Protein AF-A0A7S3MFY0-F1 (afdb_monomer)

Foldseek 3Di:
DDDDDDDDDQDQADADDAFFWAKWAFQDDDPFWTWTDRRHPDIAIEGQQQFQPRDPVRGDDDDHGWIWTWGFHDDDPPDHTYTHNDDPVDNDGPVVVPRPTTTDPDFDKDFDGLVLLVLVVDPPNLLVVLCVVQFDKDKDGGSRRMITIDGPDPVVSVLSVVLSRVCVVDDSVVSNVSVVVVSVVVD

Sequence (187 aa):
TGDEVLVENLRKRYIPREGDVVVGLVTHRGGEVYKVDIRAPSAAYMPCLAFNGASKRNRPTLEVGSLVYCRVEAAHPDLDTELSCIDTETKKAWSTGEVLLGELRGGLSFEVALSAAHRLLDVDCFILDRLGQDFAYELCVGQNGRVWLSAASARETVLLLQAIRRSFGMTDAQVEVMVQKMVEVFS

InterPro domains:
  IPR004088 K Homology domain, type 1 [PF15985] (107-154)
  IPR012340 Nucleic acid-binding, OB-fold [G3DSA:2.40.50.140] (16-92)
  IPR012340 Nucleic acid-binding, OB-fold [SSF50249] (13-95)
  IPR026699 Exosome complex RNA-binding protein 1/RRP40/RRP4 [PTHR21321] (6-184)
  IPR036612 K Homology domain, type 1 superfamily [G3DSA:3.30.1370.10] (100-185)
  IPR036612 K Homology domain, type 1 superfamily [SSF54791] (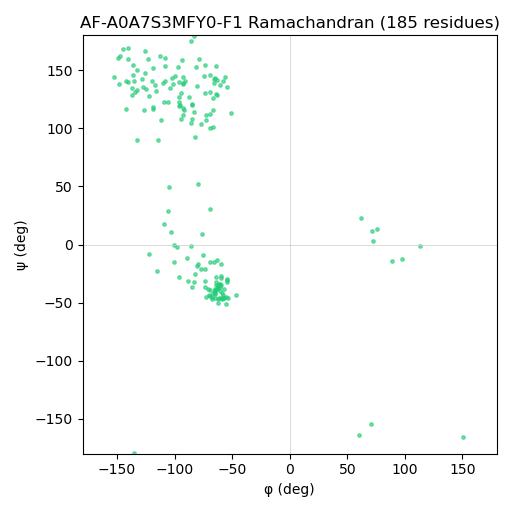106-183)
  IPR037319 Rrp40, S1 domain [cd05790] (13-93)
  IPR049469 Exosome complex component RRP40, type I KH domain [cd22526] (106-183)

Structure (mmCIF, N/CA/C/O backbone):
data_AF-A0A7S3MFY0-F1
#
_entry.id   AF-A0A7S3MFY0-F1
#
loop_
_atom_site.group_PDB
_atom_site.id
_atom_site.type_symbol
_atom_site.label_atom_id
_atom_site.label_alt_id
_atom_site.label_comp_id
_atom_site.label_asym_id
_atom_site.label_entity_id
_atom_site.label_seq_id
_atom_site.pdbx_PDB_ins_code
_atom_site.Cartn_x
_atom_site.Cartn_y
_atom_site.Cartn_z
_atom_site.occupancy
_atom_site.B_iso_or_equiv
_atom_site.auth_seq_id
_atom_site.auth_comp_id
_atom_site.auth_asym_id
_atom_site.auth_atom_id
_atom_site.pdbx_PDB_model_num
ATOM 1 N N . THR A 1 1 ? -15.671 -23.449 -18.951 1.00 39.34 1 THR A N 1
ATOM 2 C CA . THR A 1 1 ? -16.144 -23.123 -17.593 1.00 39.34 1 THR A CA 1
ATOM 3 C C . THR A 1 1 ? -15.348 -23.970 -16.630 1.00 39.34 1 THR A C 1
ATOM 5 O O . THR A 1 1 ? -15.731 -25.093 -16.342 1.00 39.34 1 THR A O 1
ATOM 8 N N . GLY A 1 2 ? -14.143 -23.506 -16.296 1.00 44.53 2 GLY A N 1
ATOM 9 C CA . GLY A 1 2 ? -13.320 -24.132 -15.266 1.00 44.53 2 GLY A CA 1
ATOM 10 C C . GLY A 1 2 ? -13.586 -23.383 -13.974 1.00 44.53 2 GLY A C 1
ATOM 11 O O . GLY A 1 2 ? -13.407 -22.170 -13.954 1.00 44.53 2 GLY A O 1
ATOM 12 N N . ASP A 1 3 ? -14.072 -24.082 -12.956 1.00 48.66 3 ASP A N 1
ATOM 13 C CA . ASP A 1 3 ? -14.247 -23.498 -11.633 1.00 48.66 3 ASP A CA 1
ATOM 14 C C . ASP A 1 3 ? -12.861 -23.191 -11.057 1.00 48.66 3 ASP A C 1
ATOM 16 O O . ASP A 1 3 ? -12.036 -24.088 -10.858 1.00 48.66 3 ASP A O 1
ATOM 20 N N . GLU A 1 4 ? -12.579 -21.909 -10.835 1.00 56.28 4 GLU A N 1
ATOM 21 C CA . GLU A 1 4 ? -11.372 -21.476 -10.143 1.00 56.28 4 GLU A CA 1
ATOM 22 C C . GLU A 1 4 ? -11.518 -21.800 -8.655 1.00 56.28 4 GLU A C 1
ATOM 24 O O . GLU A 1 4 ? -12.281 -21.175 -7.921 1.00 56.28 4 GLU A O 1
ATOM 29 N N . VAL A 1 5 ? -10.785 -22.813 -8.195 1.00 62.78 5 VAL A N 1
ATOM 30 C CA . VAL A 1 5 ? -10.704 -23.149 -6.772 1.00 62.78 5 VAL A CA 1
ATOM 31 C C . VAL A 1 5 ? -9.611 -22.292 -6.137 1.00 62.78 5 VAL A C 1
ATOM 33 O O . VAL A 1 5 ? -8.418 -22.558 -6.308 1.00 62.78 5 VAL A O 1
ATOM 36 N N . LEU A 1 6 ? -10.007 -21.266 -5.381 1.00 53.28 6 LEU A N 1
ATOM 37 C CA . LEU A 1 6 ? -9.078 -20.463 -4.589 1.00 53.28 6 LEU A CA 1
ATOM 38 C C . LEU A 1 6 ? -8.684 -21.236 -3.321 1.00 53.28 6 LEU A C 1
ATOM 40 O O . LEU A 1 6 ? -9.445 -21.328 -2.361 1.00 53.28 6 LEU A O 1
ATOM 44 N N . VAL A 1 7 ? -7.477 -21.801 -3.303 1.00 61.00 7 VAL A N 1
ATOM 45 C CA . VAL A 1 7 ? -6.902 -22.378 -2.080 1.00 61.00 7 VAL A CA 1
ATOM 46 C C . VAL A 1 7 ? -6.230 -21.263 -1.282 1.00 61.00 7 VAL A C 1
ATOM 48 O O . VAL A 1 7 ? -5.153 -20.786 -1.654 1.00 61.00 7 VAL A O 1
ATOM 51 N N . GLU A 1 8 ? -6.837 -20.863 -0.165 1.00 53.31 8 GLU A N 1
ATOM 52 C CA . GLU A 1 8 ? -6.221 -19.934 0.782 1.00 53.31 8 GLU A CA 1
ATOM 53 C C . GLU A 1 8 ? -5.047 -20.609 1.495 1.00 53.31 8 GLU A C 1
ATOM 55 O O . GLU A 1 8 ? -5.192 -21.395 2.433 1.00 53.31 8 GLU A O 1
ATOM 60 N N . ASN A 1 9 ? -3.837 -20.316 1.028 1.00 51.72 9 ASN A N 1
ATOM 61 C CA . ASN A 1 9 ? -2.630 -20.769 1.690 1.00 51.72 9 ASN A CA 1
ATOM 62 C C . ASN A 1 9 ? -2.281 -19.770 2.798 1.00 51.72 9 ASN A C 1
ATOM 64 O O . ASN A 1 9 ? -2.001 -18.609 2.508 1.00 51.72 9 ASN A O 1
ATOM 68 N N . LEU A 1 10 ? -2.202 -20.221 4.054 1.00 57.25 10 LEU A N 1
ATOM 69 C CA . LEU A 1 10 ? -1.737 -19.423 5.204 1.00 57.25 10 LEU A CA 1
ATOM 70 C C . LEU A 1 10 ? -0.222 -19.117 5.138 1.00 57.25 10 LEU A C 1
ATOM 72 O O . LEU A 1 10 ? 0.468 -19.017 6.157 1.00 57.25 10 LEU A O 1
ATOM 76 N N . ARG A 1 11 ? 0.342 -19.004 3.929 1.00 57.72 11 ARG A N 1
ATOM 77 C CA . ARG A 1 11 ? 1.725 -18.591 3.714 1.00 57.72 11 ARG A CA 1
ATOM 78 C C . ARG A 1 11 ? 1.877 -17.161 4.213 1.00 57.72 11 ARG A C 1
ATOM 80 O O . ARG A 1 11 ? 1.143 -16.262 3.830 1.00 57.72 11 ARG A O 1
ATOM 87 N N . LYS A 1 12 ? 2.897 -16.943 5.042 1.00 70.06 12 LYS A N 1
ATOM 88 C CA . LYS A 1 12 ? 3.217 -15.618 5.593 1.00 70.06 12 LYS A CA 1
ATOM 89 C C . LYS A 1 12 ? 3.752 -14.632 4.548 1.00 70.06 12 LYS A C 1
ATOM 91 O O . LYS A 1 12 ? 3.854 -13.449 4.850 1.00 70.06 12 LYS A O 1
ATOM 96 N N . ARG A 1 13 ? 4.156 -15.113 3.367 1.00 85.75 13 ARG A N 1
ATOM 97 C CA . ARG A 1 13 ? 4.855 -14.319 2.352 1.00 85.75 13 ARG A CA 1
ATOM 98 C C . ARG A 1 13 ? 4.018 -14.200 1.089 1.00 85.75 13 ARG A C 1
ATOM 100 O O . ARG A 1 13 ? 3.521 -15.207 0.590 1.00 85.75 13 ARG A O 1
ATOM 107 N N . TYR A 1 14 ? 3.909 -12.974 0.598 1.00 93.88 14 TYR A N 1
ATOM 108 C CA . TYR A 1 14 ? 3.217 -12.637 -0.636 1.00 93.88 14 TYR A CA 1
ATOM 109 C C . TYR A 1 14 ? 3.926 -13.251 -1.849 1.00 93.88 14 TYR A C 1
ATOM 111 O O . TYR A 1 14 ? 5.158 -13.249 -1.909 1.00 93.88 14 TYR A O 1
ATOM 119 N N . ILE A 1 15 ? 3.149 -13.776 -2.797 1.00 93.69 15 ILE A N 1
ATOM 120 C CA . ILE A 1 15 ? 3.623 -14.258 -4.097 1.00 93.69 15 ILE A CA 1
ATOM 121 C C . ILE A 1 15 ? 2.927 -13.404 -5.160 1.00 93.69 15 ILE A C 1
ATOM 123 O O . ILE A 1 15 ? 1.702 -13.475 -5.220 1.00 93.69 15 ILE A O 1
ATOM 127 N N . PRO A 1 16 ? 3.667 -12.623 -5.967 1.00 95.25 16 PRO A N 1
ATOM 128 C CA . PRO A 1 16 ? 3.069 -11.749 -6.969 1.00 95.25 16 PRO A CA 1
ATOM 129 C C . PRO A 1 16 ? 2.266 -12.524 -8.008 1.00 95.25 16 PRO A C 1
ATOM 131 O O . PRO A 1 16 ? 2.734 -13.553 -8.504 1.00 95.25 16 PRO A O 1
ATOM 134 N N . ARG A 1 17 ? 1.094 -12.003 -8.364 1.00 94.69 17 ARG A N 1
ATOM 135 C CA . ARG A 1 17 ? 0.307 -12.453 -9.512 1.00 94.69 17 ARG A CA 1
ATOM 136 C C . ARG A 1 17 ? -0.003 -11.273 -10.413 1.00 94.69 17 ARG A C 1
ATOM 138 O O . ARG A 1 17 ? -0.146 -10.148 -9.944 1.00 94.69 17 ARG A O 1
ATOM 145 N N . GLU A 1 18 ? -0.080 -11.538 -11.709 1.00 95.69 18 GLU A N 1
ATOM 146 C CA . GLU A 1 18 ? -0.530 -10.544 -12.679 1.00 95.69 18 GLU A CA 1
ATOM 147 C C . GLU A 1 18 ? -1.901 -9.989 -12.277 1.00 95.69 18 GLU A C 1
ATOM 149 O O . GLU A 1 18 ? -2.787 -10.733 -11.859 1.00 95.69 18 GLU A O 1
ATOM 154 N N . GLY A 1 19 ? -2.045 -8.668 -12.360 1.00 94.19 19 GLY A N 1
ATOM 155 C CA . GLY A 1 19 ? -3.240 -7.949 -11.929 1.00 94.19 19 GLY A CA 1
ATOM 156 C C . GLY A 1 19 ? -3.225 -7.516 -10.463 1.00 94.19 19 GLY A C 1
ATOM 157 O O . GLY A 1 19 ? -4.013 -6.642 -10.098 1.00 94.19 19 GLY A O 1
ATOM 158 N N . ASP A 1 20 ? -2.316 -8.033 -9.628 1.00 95.69 20 ASP A N 1
ATOM 159 C CA . ASP A 1 20 ? -2.326 -7.690 -8.210 1.00 95.69 20 ASP A CA 1
ATOM 160 C C . ASP A 1 20 ? -1.992 -6.216 -7.970 1.00 95.69 20 ASP A C 1
ATOM 162 O O . ASP A 1 20 ? -0.929 -5.734 -8.361 1.00 95.69 20 ASP A O 1
ATOM 166 N N . VAL A 1 21 ? -2.855 -5.501 -7.247 1.00 96.81 21 VAL A N 1
ATOM 167 C CA . VAL A 1 21 ? -2.547 -4.146 -6.774 1.00 96.81 21 VAL A CA 1
ATOM 168 C C . VAL A 1 21 ? -1.816 -4.203 -5.429 1.00 96.81 21 VAL A C 1
ATOM 170 O O . VAL A 1 21 ? -2.265 -4.842 -4.472 1.00 96.81 21 VAL A O 1
ATOM 173 N N . VAL A 1 22 ? -0.659 -3.544 -5.348 1.00 97.88 22 VAL A N 1
ATOM 174 C CA . VAL A 1 22 ? 0.272 -3.611 -4.215 1.00 97.88 22 VAL A CA 1
ATOM 175 C C . VAL A 1 22 ? 0.817 -2.242 -3.821 1.00 97.88 22 VAL A C 1
ATOM 177 O O . VAL A 1 22 ? 0.958 -1.337 -4.642 1.00 97.88 22 VAL A O 1
ATOM 180 N N . VAL A 1 23 ? 1.206 -2.116 -2.548 1.00 98.31 23 VAL A N 1
ATOM 181 C CA . VAL A 1 23 ? 2.023 -0.992 -2.076 1.00 98.31 23 VAL A CA 1
ATOM 182 C C . VAL A 1 23 ? 3.486 -1.434 -2.074 1.00 98.31 23 VAL A C 1
ATOM 184 O O . VAL A 1 23 ? 3.863 -2.385 -1.380 1.00 98.31 23 VAL A O 1
ATOM 187 N N . GLY A 1 24 ? 4.317 -0.749 -2.849 1.00 97.75 24 GLY A N 1
ATOM 188 C CA . GLY A 1 24 ? 5.749 -0.990 -2.972 1.00 97.75 24 GLY A CA 1
ATOM 189 C C . GLY A 1 24 ? 6.593 0.095 -2.306 1.00 97.75 24 GLY A C 1
ATOM 190 O O . GLY A 1 24 ? 6.164 1.239 -2.182 1.00 97.75 24 GLY A O 1
ATOM 191 N N . LEU A 1 25 ? 7.809 -0.262 -1.892 1.00 97.94 25 LEU A N 1
ATOM 192 C CA . LEU A 1 25 ? 8.828 0.671 -1.405 1.00 97.94 25 LEU A CA 1
ATOM 193 C C . LEU A 1 25 ? 9.955 0.785 -2.430 1.00 97.94 25 LEU A C 1
ATOM 195 O O . LEU A 1 25 ? 10.591 -0.214 -2.765 1.00 97.94 25 LEU A O 1
ATOM 199 N N . VAL A 1 26 ? 10.247 1.992 -2.906 1.00 98.19 26 VAL A N 1
ATOM 200 C CA . VAL A 1 26 ? 11.363 2.220 -3.831 1.00 98.19 26 VAL A CA 1
ATOM 201 C C . VAL A 1 26 ? 12.681 2.022 -3.085 1.00 98.19 26 VAL A C 1
ATOM 203 O O . VAL A 1 26 ? 13.043 2.798 -2.206 1.00 98.19 26 VAL A O 1
ATOM 206 N N . THR A 1 27 ? 13.417 0.976 -3.451 1.00 97.81 27 THR A N 1
ATOM 207 C CA . THR A 1 27 ? 14.713 0.623 -2.842 1.00 97.81 27 THR A CA 1
ATOM 208 C C . THR A 1 27 ? 15.904 1.155 -3.627 1.00 97.81 27 THR A C 1
ATOM 210 O O . THR A 1 27 ? 16.967 1.391 -3.060 1.00 97.81 27 THR A O 1
ATOM 213 N N . HIS A 1 28 ? 15.744 1.335 -4.938 1.00 97.31 28 HIS A N 1
ATOM 214 C CA . HIS A 1 28 ? 16.792 1.844 -5.810 1.00 97.31 28 HIS A CA 1
ATOM 215 C C . HIS A 1 28 ? 16.185 2.552 -7.021 1.00 97.31 28 HIS A C 1
ATOM 217 O O . HIS A 1 28 ? 15.181 2.111 -7.585 1.00 97.31 28 HIS A O 1
ATOM 223 N N . ARG A 1 29 ? 16.848 3.622 -7.459 1.00 94.25 29 ARG A N 1
ATOM 224 C CA . ARG A 1 29 ? 16.512 4.387 -8.659 1.00 94.25 29 ARG A CA 1
ATOM 225 C C . ARG A 1 29 ? 17.597 4.187 -9.714 1.00 94.25 29 ARG A C 1
ATOM 227 O O . ARG A 1 29 ? 18.701 4.704 -9.578 1.00 94.25 29 ARG A O 1
ATOM 234 N N . GLY A 1 30 ? 17.282 3.423 -10.755 1.00 89.56 30 GLY A N 1
ATOM 235 C CA . GLY A 1 30 ? 18.101 3.335 -11.962 1.00 89.56 30 GLY A CA 1
ATOM 236 C C . GLY A 1 30 ? 17.802 4.478 -12.935 1.00 89.56 30 GLY A C 1
ATOM 237 O O . GLY A 1 30 ? 16.939 5.320 -12.689 1.00 89.56 30 GLY A O 1
ATOM 238 N N . GLY A 1 31 ? 18.510 4.506 -14.069 1.00 87.75 31 GLY A N 1
ATOM 239 C CA . GLY A 1 31 ? 18.290 5.523 -15.107 1.00 87.75 31 GLY A CA 1
ATOM 240 C C . GLY A 1 31 ? 16.902 5.438 -15.754 1.00 87.75 31 GLY A C 1
ATOM 241 O O . GLY A 1 31 ? 16.243 6.463 -15.944 1.00 87.75 31 GLY A O 1
ATOM 242 N N . GLU A 1 32 ? 16.443 4.217 -16.044 1.00 92.50 32 GLU A N 1
ATOM 243 C CA . GLU A 1 32 ? 15.178 3.954 -16.752 1.00 92.50 32 GLU A CA 1
ATOM 244 C C . GLU A 1 32 ? 14.190 3.082 -15.965 1.00 92.50 32 GLU A C 1
ATOM 246 O O . GLU A 1 32 ? 13.038 2.949 -16.375 1.00 92.50 32 GLU A O 1
ATOM 251 N N . VAL A 1 33 ? 14.611 2.516 -14.829 1.00 96.19 33 VAL A N 1
ATOM 252 C CA . VAL A 1 33 ? 13.825 1.563 -14.034 1.00 96.19 33 VAL A CA 1
ATOM 253 C C . VAL A 1 33 ? 14.013 1.827 -12.538 1.00 96.19 33 VAL A C 1
ATOM 255 O O . VAL A 1 33 ? 15.128 2.076 -12.071 1.00 96.19 33 VAL A O 1
ATOM 258 N N . TYR A 1 34 ? 12.928 1.726 -11.777 1.00 97.50 34 TYR A N 1
ATOM 259 C CA . TYR A 1 34 ? 12.922 1.672 -10.319 1.00 97.50 34 TYR A CA 1
ATOM 260 C C . TYR A 1 34 ? 12.942 0.224 -9.836 1.00 97.50 34 TYR A C 1
ATOM 262 O O . TYR A 1 34 ? 12.214 -0.614 -10.362 1.00 97.50 34 TYR A O 1
ATOM 270 N N . LYS A 1 35 ? 13.728 -0.060 -8.796 1.00 97.81 35 LYS A N 1
ATOM 271 C CA . LYS A 1 35 ? 13.659 -1.328 -8.062 1.00 97.81 35 LYS A CA 1
ATOM 272 C C . LYS A 1 35 ? 12.781 -1.143 -6.833 1.00 97.81 35 LYS A C 1
ATOM 274 O O . LYS A 1 35 ? 13.072 -0.300 -5.977 1.00 97.81 35 LYS A O 1
ATOM 279 N N . VAL A 1 36 ? 11.740 -1.950 -6.723 1.00 98.25 36 VAL A N 1
ATOM 280 C CA . VAL A 1 36 ? 10.678 -1.801 -5.731 1.00 98.25 36 VAL A CA 1
ATOM 281 C C . VAL A 1 36 ? 10.579 -3.071 -4.885 1.00 98.25 36 VAL A C 1
ATOM 283 O O . VAL A 1 36 ? 10.483 -4.182 -5.404 1.00 98.25 36 VAL A O 1
ATOM 286 N N . ASP A 1 37 ? 10.613 -2.911 -3.564 1.00 97.56 37 ASP A N 1
ATOM 287 C CA . ASP A 1 37 ? 10.289 -3.980 -2.623 1.00 97.56 37 ASP A CA 1
ATOM 288 C C . ASP A 1 37 ? 8.771 -4.068 -2.442 1.00 97.56 37 ASP A C 1
ATOM 290 O O . ASP A 1 37 ? 8.137 -3.168 -1.885 1.00 97.56 37 ASP A O 1
ATOM 294 N N . ILE A 1 38 ? 8.201 -5.186 -2.887 1.00 97.00 38 ILE A N 1
ATOM 295 C CA . ILE A 1 38 ? 6.779 -5.512 -2.749 1.00 97.00 38 ILE A CA 1
ATOM 296 C C . ILE A 1 38 ? 6.536 -6.640 -1.735 1.00 97.00 38 ILE A C 1
ATOM 298 O O . ILE A 1 38 ? 5.463 -7.233 -1.746 1.00 97.00 38 ILE A O 1
ATOM 302 N N . ARG A 1 39 ? 7.493 -6.949 -0.845 1.00 94.81 39 ARG A N 1
ATOM 303 C CA . ARG A 1 39 ? 7.407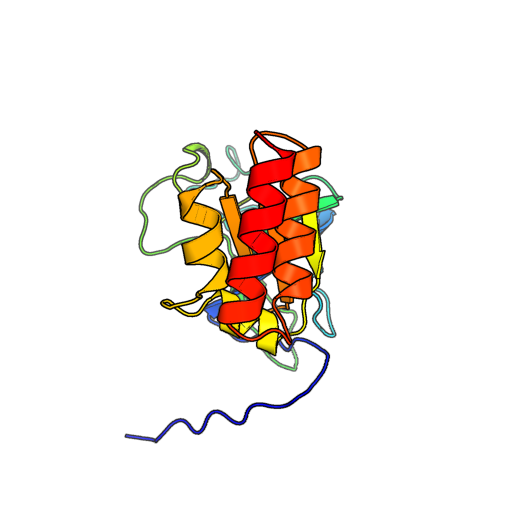 -8.046 0.150 1.00 94.81 39 ARG A CA 1
ATOM 304 C C . ARG A 1 39 ? 7.281 -9.452 -0.464 1.00 94.81 39 ARG A C 1
ATOM 306 O O . ARG A 1 39 ? 6.845 -10.397 0.198 1.00 94.81 39 ARG A O 1
ATOM 313 N N . ALA A 1 40 ? 7.713 -9.598 -1.713 1.00 93.12 40 ALA A N 1
ATOM 314 C CA . ALA A 1 40 ? 7.825 -10.869 -2.420 1.00 93.12 40 ALA A CA 1
ATOM 315 C C . ALA A 1 40 ? 9.181 -11.565 -2.132 1.00 93.12 40 ALA A C 1
ATOM 317 O O . ALA A 1 40 ? 10.023 -11.027 -1.399 1.00 93.12 40 ALA A O 1
ATOM 318 N N . PRO A 1 41 ? 9.408 -12.800 -2.623 1.00 89.88 41 PRO A N 1
ATOM 319 C CA . PRO A 1 41 ? 10.711 -13.463 -2.535 1.00 89.88 41 PRO A CA 1
ATOM 320 C C . PRO A 1 41 ? 11.830 -12.725 -3.280 1.00 89.88 41 PRO A C 1
ATOM 322 O O . PRO A 1 41 ? 12.950 -12.668 -2.773 1.00 89.88 41 PRO A O 1
ATOM 325 N N . SER A 1 42 ? 11.514 -12.149 -4.438 1.00 90.38 42 SER A N 1
ATOM 326 C CA . SER A 1 42 ? 12.398 -11.336 -5.274 1.00 90.38 42 SER A CA 1
ATOM 327 C C . SER A 1 42 ? 11.938 -9.875 -5.297 1.00 90.38 42 SER A C 1
ATOM 329 O O . SER A 1 42 ? 10.810 -9.547 -4.922 1.00 90.38 42 SER A O 1
ATOM 331 N N . ALA A 1 43 ? 12.841 -8.981 -5.701 1.00 90.50 43 ALA A N 1
ATOM 332 C CA . ALA A 1 43 ? 12.485 -7.589 -5.947 1.00 90.50 43 ALA A CA 1
ATOM 333 C C . ALA A 1 43 ? 11.693 -7.464 -7.253 1.00 90.50 43 ALA A C 1
ATOM 335 O O . ALA A 1 43 ? 11.865 -8.270 -8.164 1.00 90.50 43 ALA A O 1
ATOM 336 N N . ALA A 1 44 ? 10.876 -6.421 -7.338 1.00 97.12 44 ALA A N 1
ATOM 337 C CA . ALA A 1 44 ? 10.130 -6.087 -8.537 1.00 97.12 44 ALA A CA 1
ATOM 338 C C . ALA A 1 44 ? 10.701 -4.828 -9.195 1.00 97.12 44 ALA A C 1
ATOM 340 O O . ALA A 1 44 ? 11.407 -4.034 -8.561 1.00 97.12 44 ALA A O 1
ATOM 341 N N . TYR A 1 45 ? 10.395 -4.647 -10.472 1.00 97.62 45 TYR A N 1
ATOM 342 C CA . TYR A 1 45 ? 10.944 -3.580 -11.291 1.00 97.62 45 TYR A CA 1
ATOM 343 C C . TYR A 1 45 ? 9.825 -2.798 -11.963 1.00 97.62 45 TYR A C 1
ATOM 345 O O . TYR A 1 45 ? 8.874 -3.365 -12.487 1.00 97.62 45 TYR A O 1
ATOM 353 N N . MET A 1 46 ? 9.944 -1.475 -11.939 1.00 97.25 46 MET A N 1
ATOM 354 C CA . MET A 1 46 ? 8.956 -0.567 -12.510 1.00 97.25 46 MET A CA 1
ATOM 355 C C . MET A 1 46 ? 9.652 0.394 -13.473 1.00 97.25 46 MET A C 1
ATOM 357 O O . MET A 1 46 ? 10.478 1.199 -13.027 1.00 97.25 46 MET A O 1
ATOM 361 N N . PRO A 1 47 ? 9.353 0.354 -14.780 1.00 96.69 47 PRO A N 1
ATOM 362 C CA . PRO A 1 47 ? 9.893 1.324 -15.723 1.00 96.69 47 PRO A CA 1
ATOM 363 C C . PRO A 1 47 ? 9.523 2.758 -15.327 1.00 96.69 47 PRO A C 1
ATOM 365 O O . PRO A 1 47 ? 8.389 3.042 -14.946 1.00 96.69 47 PRO A O 1
ATOM 368 N N . CYS A 1 48 ? 10.444 3.710 -15.487 1.00 93.69 48 CYS A N 1
ATOM 369 C CA . CYS A 1 48 ? 10.197 5.119 -15.154 1.00 93.69 48 CYS A CA 1
ATOM 370 C C . CYS A 1 48 ? 9.088 5.769 -16.009 1.00 93.69 48 CYS A C 1
ATOM 372 O O . CYS A 1 48 ? 8.646 6.875 -15.705 1.00 93.69 48 CYS A O 1
ATOM 374 N N . LEU A 1 49 ? 8.673 5.118 -17.101 1.00 94.19 49 LEU A N 1
ATOM 375 C CA . LEU A 1 49 ? 7.579 5.549 -17.977 1.00 94.19 49 LEU A CA 1
ATOM 376 C C . LEU A 1 49 ? 6.265 4.796 -17.720 1.00 94.19 49 LEU A C 1
ATOM 378 O O . LEU A 1 49 ? 5.273 5.098 -18.375 1.00 94.19 49 LEU A O 1
ATOM 382 N N . ALA A 1 50 ? 6.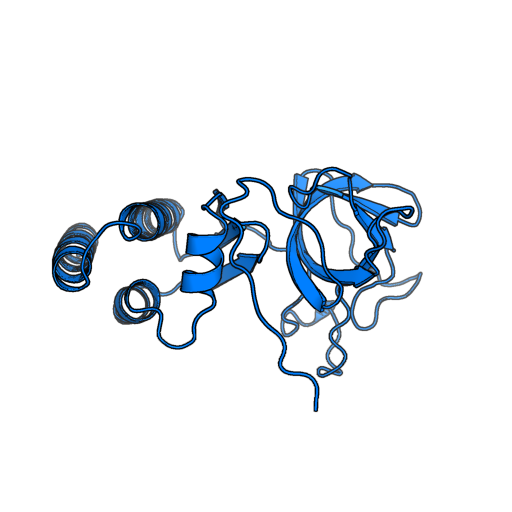235 3.849 -16.780 1.00 94.25 50 ALA A N 1
ATOM 383 C CA . ALA A 1 50 ? 5.052 3.055 -16.461 1.00 94.25 50 ALA A CA 1
ATOM 384 C C . ALA A 1 50 ? 4.069 3.823 -15.556 1.00 94.25 50 ALA A C 1
ATOM 386 O O . ALA A 1 50 ? 3.669 3.336 -14.508 1.00 94.25 50 ALA A O 1
ATOM 387 N N . PHE A 1 51 ? 3.694 5.041 -15.951 1.00 92.81 51 PHE A N 1
ATOM 388 C CA . PHE A 1 51 ? 2.692 5.876 -15.280 1.00 92.81 51 PHE A CA 1
ATOM 389 C C . PHE A 1 51 ? 1.768 6.499 -16.326 1.00 92.81 51 PHE A C 1
ATOM 391 O O . PHE A 1 51 ? 2.230 6.850 -17.417 1.00 92.81 51 PHE A O 1
ATOM 398 N N . ASN A 1 52 ? 0.484 6.691 -16.005 1.00 88.56 52 ASN A N 1
ATOM 399 C CA . ASN A 1 52 ? -0.486 7.283 -16.935 1.00 88.56 52 ASN A CA 1
ATOM 400 C C . ASN A 1 52 ? 0.009 8.603 -17.550 1.00 88.56 52 ASN A C 1
ATOM 402 O O . ASN A 1 52 ? 0.128 9.619 -16.867 1.00 88.56 52 ASN A O 1
ATOM 406 N N . GLY A 1 53 ? 0.263 8.609 -18.861 1.00 85.06 53 GLY A N 1
ATOM 407 C CA . GLY A 1 53 ? 0.694 9.803 -19.597 1.00 85.06 53 GLY A CA 1
ATOM 408 C C . GLY A 1 53 ? 2.160 10.210 -19.391 1.00 85.06 53 GLY A C 1
ATOM 409 O O . GLY A 1 53 ? 2.535 11.322 -19.770 1.00 85.06 53 GLY A O 1
ATOM 410 N N . ALA A 1 54 ? 3.003 9.355 -18.802 1.00 88.50 54 ALA A N 1
ATOM 411 C CA . ALA A 1 54 ? 4.428 9.642 -18.663 1.00 88.50 54 ALA A CA 1
ATOM 412 C C . ALA A 1 54 ? 5.172 9.625 -20.010 1.00 88.50 54 ALA A C 1
ATOM 414 O O . ALA A 1 54 ? 4.888 8.850 -20.920 1.00 88.50 54 ALA A O 1
ATOM 415 N N . SER A 1 55 ? 6.178 10.490 -20.127 1.00 88.62 55 SER A N 1
ATOM 416 C CA . SER A 1 55 ? 7.078 10.580 -21.279 1.00 88.62 55 SER A CA 1
ATOM 417 C C . SER A 1 55 ? 8.512 10.843 -20.821 1.00 88.62 55 SER A C 1
ATOM 419 O O . SER A 1 55 ? 8.754 11.226 -19.677 1.00 88.62 55 SER A O 1
ATOM 421 N N . LYS A 1 56 ? 9.495 10.726 -21.725 1.00 88.00 56 LYS A N 1
ATOM 422 C CA . LYS A 1 56 ? 10.903 11.037 -21.402 1.00 88.00 56 LYS A CA 1
ATOM 423 C C . LYS A 1 56 ? 11.096 12.451 -20.833 1.00 88.00 56 LYS A C 1
ATOM 425 O O . LYS A 1 56 ? 12.019 12.650 -20.050 1.00 88.00 56 LYS A O 1
ATOM 430 N N . ARG A 1 57 ? 10.241 13.410 -21.214 1.00 87.00 57 ARG A N 1
ATOM 431 C CA . ARG A 1 57 ? 10.289 14.803 -20.735 1.00 87.00 57 ARG A CA 1
ATOM 432 C C . ARG A 1 57 ? 9.486 15.027 -19.454 1.00 87.00 57 ARG A C 1
ATOM 434 O O . ARG A 1 57 ? 9.865 15.878 -18.664 1.00 87.00 57 ARG A O 1
ATOM 441 N N . ASN A 1 58 ? 8.397 14.283 -19.267 1.00 83.75 58 ASN A N 1
ATOM 442 C CA . ASN A 1 58 ? 7.473 14.447 -18.150 1.00 83.75 58 ASN A CA 1
ATOM 443 C C . ASN A 1 58 ? 7.169 13.082 -17.524 1.00 83.75 58 ASN A C 1
ATOM 445 O O . ASN A 1 58 ? 6.252 12.388 -17.964 1.00 83.75 58 ASN A O 1
ATOM 449 N N . ARG A 1 59 ? 7.971 12.685 -16.535 1.00 85.00 59 ARG A N 1
ATOM 450 C CA . ARG A 1 59 ? 7.809 11.434 -15.786 1.00 85.00 59 ARG A CA 1
ATOM 451 C C . ARG A 1 59 ? 7.929 11.692 -14.285 1.00 85.00 59 ARG A C 1
ATOM 453 O O . ARG A 1 59 ? 8.680 12.599 -13.910 1.00 85.00 59 ARG A O 1
ATOM 460 N N . PRO A 1 60 ? 7.252 10.900 -13.439 1.00 86.31 60 PRO A N 1
ATOM 461 C CA . PRO A 1 60 ? 7.438 10.981 -11.999 1.00 86.31 60 PRO A CA 1
ATOM 462 C C . PRO A 1 60 ? 8.899 10.775 -11.627 1.00 86.31 60 PRO A C 1
ATOM 464 O O . PRO A 1 60 ? 9.616 9.994 -12.252 1.00 86.31 60 PRO A O 1
ATOM 467 N N . THR A 1 61 ? 9.333 11.493 -10.598 1.00 90.62 61 THR A N 1
ATOM 468 C CA . THR A 1 61 ? 10.664 11.335 -10.023 1.00 90.62 61 THR A CA 1
ATOM 469 C C . THR A 1 61 ? 10.507 10.799 -8.611 1.00 90.62 61 THR A C 1
ATOM 471 O O . THR A 1 61 ? 10.345 11.572 -7.674 1.00 90.62 61 THR A O 1
ATOM 474 N N . LEU A 1 62 ? 10.502 9.471 -8.489 1.00 94.19 62 LEU A N 1
ATOM 475 C CA . LEU A 1 62 ? 10.461 8.803 -7.190 1.00 94.19 62 LEU A CA 1
ATOM 476 C C . LEU A 1 62 ? 11.855 8.768 -6.568 1.00 94.19 62 LEU A C 1
ATOM 478 O O . LEU A 1 62 ? 12.832 8.445 -7.254 1.00 94.19 62 LEU A O 1
ATOM 482 N N . GLU A 1 63 ? 11.933 9.055 -5.273 1.00 95.62 63 GLU A N 1
ATOM 483 C CA . GLU A 1 63 ? 13.165 8.939 -4.500 1.00 95.62 63 GLU A CA 1
ATOM 484 C C . GLU A 1 63 ? 13.253 7.574 -3.810 1.00 95.62 63 GLU A C 1
ATOM 486 O O . GLU A 1 63 ? 12.257 6.872 -3.617 1.00 95.62 63 GLU A O 1
ATOM 491 N N . VAL A 1 64 ? 14.470 7.166 -3.443 1.00 97.31 64 VAL A N 1
ATOM 492 C CA . VAL A 1 64 ? 14.648 5.970 -2.610 1.00 97.31 64 VAL A CA 1
ATOM 493 C C . VAL A 1 64 ? 13.979 6.218 -1.259 1.00 97.31 64 VAL A C 1
ATOM 495 O O . VAL A 1 64 ? 14.226 7.235 -0.616 1.00 97.31 64 VAL A O 1
ATOM 498 N N . GLY A 1 65 ? 13.127 5.286 -0.839 1.00 96.31 65 GLY A N 1
ATOM 499 C CA . GLY A 1 65 ? 12.271 5.426 0.337 1.00 96.31 65 GLY A CA 1
ATOM 500 C C . GLY A 1 65 ? 10.840 5.874 0.027 1.00 96.31 65 GLY A C 1
ATOM 501 O O . GLY A 1 65 ? 9.988 5.741 0.904 1.00 96.31 65 GLY A O 1
ATOM 502 N N . SER A 1 66 ? 10.539 6.338 -1.194 1.00 96.69 66 SER A N 1
ATOM 503 C CA . SER A 1 66 ? 9.158 6.636 -1.599 1.00 96.69 66 SER A CA 1
ATOM 504 C C . SER A 1 66 ? 8.308 5.363 -1.621 1.00 96.69 66 SER A C 1
ATOM 506 O O . SER A 1 66 ? 8.765 4.288 -2.025 1.00 96.69 66 SER A O 1
ATOM 508 N N . LEU A 1 67 ? 7.045 5.499 -1.221 1.00 97.62 67 LEU A N 1
ATOM 509 C CA . LEU A 1 67 ? 6.031 4.464 -1.381 1.00 97.62 67 LEU A CA 1
ATOM 510 C C . LEU A 1 67 ? 5.282 4.670 -2.695 1.00 97.62 67 LEU A C 1
ATOM 512 O O . LEU A 1 67 ? 5.032 5.800 -3.109 1.00 97.62 67 LEU A O 1
ATOM 516 N N . VAL A 1 68 ? 4.910 3.574 -3.346 1.00 97.25 68 VAL A N 1
ATOM 517 C CA . VAL A 1 68 ? 4.175 3.592 -4.612 1.00 97.25 68 VAL A CA 1
ATOM 518 C C . VAL A 1 68 ? 3.026 2.594 -4.567 1.00 97.25 68 VAL A C 1
ATOM 520 O O . VAL A 1 68 ? 3.219 1.444 -4.177 1.00 97.25 68 VAL A O 1
ATOM 523 N N . TYR A 1 69 ? 1.835 3.030 -4.963 1.00 97.56 69 TYR A N 1
ATOM 524 C CA . TYR A 1 69 ? 0.699 2.158 -5.223 1.00 97.56 69 TYR A CA 1
ATOM 525 C C . TYR A 1 69 ? 0.682 1.794 -6.702 1.00 97.56 69 TYR A C 1
ATOM 527 O O . TYR A 1 69 ? 0.616 2.671 -7.562 1.00 97.56 69 TYR A O 1
ATOM 535 N N . CYS A 1 70 ? 0.823 0.509 -7.003 1.00 97.06 70 CYS A N 1
ATOM 536 C CA . CYS A 1 70 ? 1.067 0.022 -8.357 1.00 97.06 70 CYS A CA 1
ATOM 537 C C . CYS A 1 70 ? 0.423 -1.345 -8.570 1.00 97.06 70 CYS A C 1
ATOM 539 O O . CYS A 1 70 ? 0.094 -2.047 -7.615 1.00 97.06 70 CYS A O 1
ATOM 541 N N . ARG A 1 71 ? 0.259 -1.723 -9.833 1.00 97.25 71 ARG A N 1
ATOM 542 C CA . ARG A 1 71 ? -0.231 -3.033 -10.246 1.00 97.25 71 ARG A CA 1
ATOM 543 C C . ARG A 1 71 ? 0.932 -3.902 -10.714 1.00 97.25 71 ARG A C 1
ATOM 545 O O . ARG A 1 71 ? 1.868 -3.404 -11.340 1.00 97.25 71 ARG A O 1
ATOM 552 N N . VAL A 1 72 ? 0.865 -5.192 -10.422 1.00 97.31 72 VAL A N 1
ATOM 553 C CA . VAL A 1 72 ? 1.729 -6.208 -11.019 1.00 97.31 72 VAL A CA 1
ATOM 554 C C . VAL A 1 72 ? 1.283 -6.416 -12.462 1.00 97.31 72 VAL A C 1
ATOM 556 O O . VAL A 1 72 ? 0.188 -6.910 -12.714 1.00 97.31 72 VAL A O 1
ATOM 559 N N . GLU A 1 73 ? 2.127 -6.005 -13.401 1.00 96.19 73 GLU A N 1
ATOM 560 C CA . GLU A 1 73 ? 1.854 -6.108 -14.837 1.00 96.19 73 GLU A CA 1
ATOM 561 C C . GLU A 1 73 ? 2.251 -7.485 -15.374 1.00 96.19 73 GLU A C 1
ATOM 563 O O . GLU A 1 73 ? 1.553 -8.043 -16.207 1.00 96.19 73 GLU A O 1
ATOM 568 N N . ALA A 1 74 ? 3.345 -8.057 -14.867 1.00 95.19 74 ALA A N 1
ATOM 569 C CA . ALA A 1 74 ? 3.763 -9.409 -15.208 1.00 95.19 74 ALA A CA 1
ATOM 570 C C . ALA A 1 74 ? 4.477 -10.070 -14.025 1.00 95.19 74 ALA A C 1
ATOM 572 O O . ALA A 1 74 ? 5.314 -9.460 -13.353 1.00 95.19 74 ALA A O 1
ATOM 573 N N . ALA A 1 75 ? 4.169 -11.342 -13.782 1.00 94.06 75 ALA A N 1
ATOM 574 C CA . ALA A 1 75 ? 4.842 -12.158 -12.780 1.00 94.06 75 ALA A CA 1
ATOM 575 C C . ALA A 1 75 ? 5.012 -13.591 -13.297 1.00 94.06 75 ALA A C 1
ATOM 577 O O . ALA A 1 75 ? 4.032 -14.303 -13.507 1.00 94.06 75 ALA A O 1
ATOM 578 N N . HIS A 1 76 ? 6.262 -14.026 -13.472 1.00 88.94 76 HIS A N 1
ATOM 579 C CA . HIS A 1 76 ? 6.597 -15.393 -13.871 1.00 88.94 76 HIS A CA 1
ATOM 580 C C . HIS A 1 76 ? 7.627 -15.987 -12.896 1.00 88.94 76 HIS A C 1
ATOM 582 O O . HIS A 1 76 ? 8.524 -15.259 -12.477 1.00 88.94 76 HIS A O 1
ATOM 588 N N . PRO A 1 77 ? 7.560 -17.285 -12.537 1.00 82.69 77 PRO A N 1
ATOM 589 C CA . PRO A 1 77 ? 8.506 -17.899 -11.595 1.00 82.69 77 PRO A CA 1
ATOM 590 C C . PRO A 1 77 ? 9.987 -17.744 -11.972 1.00 82.69 77 PRO A C 1
ATOM 592 O O . PRO A 1 77 ? 10.834 -17.645 -11.089 1.00 82.69 77 PRO A O 1
ATOM 595 N N . ASP A 1 78 ? 10.271 -17.711 -13.276 1.00 86.69 78 ASP A N 1
ATOM 596 C CA . ASP A 1 78 ? 11.630 -17.635 -13.831 1.00 86.69 78 ASP A CA 1
ATOM 597 C C . ASP A 1 78 ? 12.066 -16.216 -14.238 1.00 86.69 78 ASP A C 1
ATOM 599 O O . ASP A 1 78 ? 13.189 -16.038 -14.708 1.00 86.69 78 ASP A O 1
ATOM 603 N N . LEU A 1 79 ? 11.189 -15.213 -14.104 1.00 88.25 79 LEU A N 1
ATOM 604 C CA . LEU A 1 79 ? 11.465 -13.832 -14.510 1.00 88.25 79 LEU A CA 1
ATOM 605 C C . LEU A 1 79 ? 11.297 -12.865 -13.337 1.00 88.25 79 LEU A C 1
ATOM 607 O O . LEU A 1 79 ? 10.615 -13.141 -12.349 1.00 88.25 79 LEU A O 1
ATOM 611 N N . ASP A 1 80 ? 11.914 -11.697 -13.468 1.00 90.81 80 ASP A N 1
ATOM 612 C CA . ASP A 1 80 ? 11.693 -10.599 -12.540 1.00 90.81 80 ASP A CA 1
ATOM 613 C C . ASP A 1 80 ? 10.242 -10.090 -12.643 1.00 90.81 80 ASP A C 1
ATOM 615 O O . ASP A 1 80 ? 9.655 -10.043 -13.721 1.00 90.81 80 ASP A O 1
ATOM 619 N N . THR A 1 81 ? 9.644 -9.717 -11.507 1.00 97.06 81 THR A N 1
ATOM 620 C CA . THR A 1 81 ? 8.278 -9.170 -11.478 1.00 97.06 81 THR A CA 1
ATOM 621 C C . THR A 1 81 ? 8.265 -7.746 -12.025 1.00 97.06 81 THR A C 1
ATOM 623 O O . THR A 1 81 ? 9.027 -6.898 -11.551 1.00 97.06 81 THR A O 1
ATOM 626 N N . GLU A 1 82 ? 7.361 -7.466 -12.959 1.00 97.44 82 GLU A N 1
ATOM 627 C CA . GLU A 1 82 ? 7.180 -6.146 -13.561 1.00 97.44 82 GLU A CA 1
ATOM 628 C C . GLU A 1 82 ? 5.969 -5.427 -12.959 1.00 97.44 82 GLU A C 1
ATOM 630 O O . GLU A 1 82 ? 4.910 -6.017 -12.731 1.00 97.44 82 GLU A O 1
ATOM 635 N N . LEU A 1 83 ? 6.131 -4.132 -12.692 1.00 97.94 83 LEU A N 1
ATOM 636 C CA . LEU A 1 83 ? 5.114 -3.270 -12.098 1.00 97.94 83 LEU A CA 1
ATOM 637 C C . LEU A 1 83 ? 4.740 -2.131 -13.041 1.00 97.94 83 LEU A C 1
ATOM 639 O O . LEU A 1 83 ? 5.571 -1.620 -13.795 1.00 97.94 83 LEU A O 1
ATOM 643 N N . SER A 1 84 ? 3.504 -1.665 -12.905 1.00 96.81 84 SER A N 1
ATOM 644 C CA . SER A 1 84 ? 2.967 -0.538 -13.653 1.00 9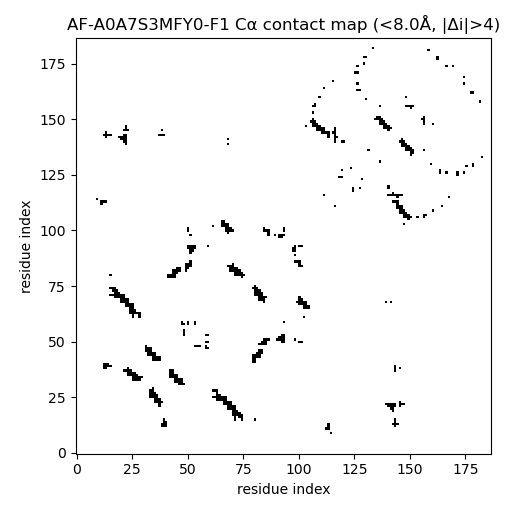6.81 84 SER A CA 1
ATOM 645 C C . SER A 1 84 ? 2.047 0.318 -12.784 1.00 96.81 84 SER A C 1
ATOM 647 O O . SER A 1 84 ? 1.260 -0.183 -11.984 1.00 96.81 84 SER A O 1
ATOM 649 N N . CYS A 1 85 ? 2.132 1.633 -12.953 1.00 95.25 85 CYS A N 1
ATOM 650 C CA . CYS A 1 85 ? 1.161 2.611 -12.461 1.00 95.25 85 CYS A CA 1
ATOM 651 C C . CYS A 1 85 ? 0.301 3.149 -13.616 1.00 95.25 85 CYS A C 1
ATOM 653 O O . CYS A 1 85 ? -0.102 4.311 -13.595 1.00 95.25 85 CYS A O 1
ATOM 655 N N . ILE A 1 86 ? 0.095 2.346 -14.667 1.00 91.56 86 ILE A N 1
ATOM 656 C C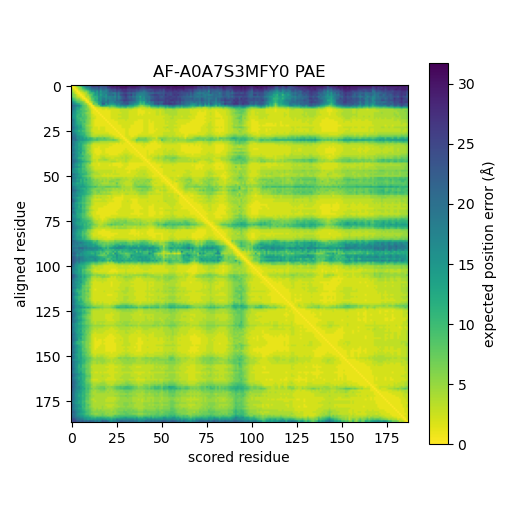A . ILE A 1 86 ? -0.819 2.666 -15.763 1.00 91.56 86 ILE A CA 1
ATOM 657 C C . ILE A 1 86 ? -2.169 2.025 -15.470 1.00 91.56 86 ILE A C 1
ATOM 659 O O . ILE A 1 86 ? -2.343 0.815 -15.586 1.00 91.56 86 ILE A O 1
ATOM 663 N N . ASP A 1 87 ? -3.145 2.842 -15.128 1.00 84.44 87 ASP A N 1
ATOM 664 C CA . ASP A 1 87 ? -4.543 2.455 -15.093 1.00 84.44 87 ASP A CA 1
ATOM 665 C C . ASP A 1 87 ? -5.147 2.606 -16.503 1.00 84.44 87 ASP A C 1
ATOM 667 O O . ASP A 1 87 ? -5.105 3.680 -17.103 1.00 84.44 87 ASP A O 1
ATOM 671 N N . THR A 1 88 ? -5.638 1.503 -17.066 1.00 76.62 88 THR A N 1
ATOM 672 C CA . THR A 1 88 ? -6.199 1.439 -18.423 1.00 76.62 88 THR A CA 1
ATOM 673 C C . THR A 1 88 ? -7.630 1.967 -18.497 1.00 76.62 88 THR A C 1
ATOM 675 O O . THR A 1 88 ? -8.093 2.297 -19.591 1.00 76.62 88 THR A O 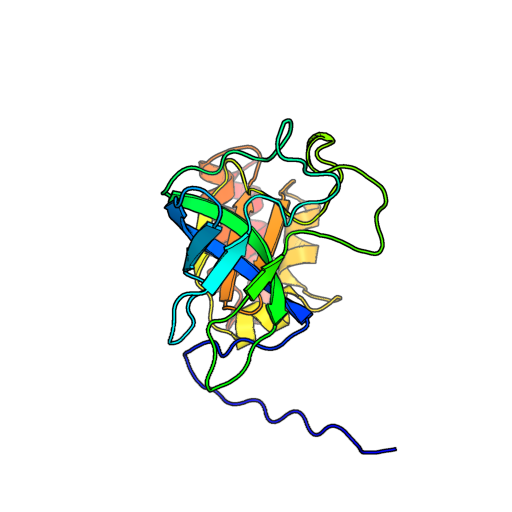1
ATOM 678 N N . GLU A 1 89 ? -8.322 2.085 -17.363 1.00 76.31 89 GLU A N 1
ATOM 679 C CA . GLU A 1 89 ? -9.697 2.582 -17.293 1.00 76.31 89 GLU A CA 1
ATOM 680 C C . GLU A 1 89 ? -9.733 4.115 -17.281 1.00 76.31 89 GLU A C 1
ATOM 682 O O . GLU A 1 89 ? -10.623 4.739 -17.868 1.00 76.31 89 GLU A O 1
ATOM 687 N N . THR A 1 90 ? -8.715 4.745 -16.689 1.00 73.44 90 THR A N 1
ATOM 688 C CA . THR A 1 90 ? -8.590 6.202 -16.638 1.00 73.44 90 THR A CA 1
ATOM 689 C C . THR A 1 90 ? -7.735 6.769 -17.772 1.00 73.44 90 THR A C 1
ATOM 691 O O . THR A 1 90 ? -6.589 6.391 -18.009 1.00 73.44 90 THR A O 1
ATOM 694 N N . LYS A 1 91 ? -8.267 7.787 -18.459 1.00 73.06 91 LYS A N 1
ATOM 695 C CA . LYS A 1 91 ? -7.490 8.603 -19.413 1.00 73.06 91 LYS A CA 1
ATOM 696 C C . LYS A 1 91 ? -6.746 9.762 -18.740 1.00 73.06 91 LYS A C 1
ATOM 698 O O . LYS A 1 91 ? -6.080 10.535 -19.429 1.00 73.06 91 LYS A O 1
ATOM 703 N N . LYS A 1 92 ? -6.889 9.929 -17.421 1.00 80.69 92 LYS A N 1
ATOM 704 C CA . LYS A 1 92 ? -6.270 11.031 -16.676 1.00 80.69 92 LYS A CA 1
ATOM 705 C C . LYS A 1 92 ? -4.771 10.786 -16.511 1.00 80.69 92 LYS A C 1
ATOM 707 O O . LYS A 1 92 ? -4.328 9.650 -16.388 1.00 80.69 92 LYS A O 1
ATOM 712 N N . ALA A 1 93 ? -3.985 11.859 -16.537 1.00 72.62 93 ALA A N 1
ATOM 713 C CA . ALA A 1 93 ? -2.535 11.777 -16.380 1.00 72.62 93 ALA A CA 1
ATOM 714 C C . ALA A 1 93 ? -2.137 11.675 -14.901 1.00 72.62 93 ALA A C 1
ATOM 716 O O . ALA A 1 93 ? -2.807 12.244 -14.036 1.00 72.62 93 ALA A O 1
ATOM 717 N N . TRP A 1 94 ? -0.991 11.049 -14.628 1.00 77.69 94 TRP A N 1
ATOM 718 C CA . TRP A 1 94 ? -0.454 10.869 -13.274 1.00 77.69 94 TRP A CA 1
ATOM 719 C C . TRP A 1 94 ? -0.302 12.183 -12.493 1.00 77.69 94 TRP A C 1
ATOM 721 O O . TRP A 1 94 ? -0.448 12.220 -11.277 1.00 77.69 94 TRP A O 1
ATOM 731 N N . SER A 1 95 ? -0.044 13.287 -13.197 1.00 66.00 95 SER A N 1
ATOM 732 C CA . SER A 1 95 ? 0.181 14.607 -12.605 1.00 66.00 95 SER A CA 1
ATOM 733 C C . SER A 1 95 ? -1.092 15.297 -12.108 1.00 66.00 95 SER A C 1
ATOM 735 O O . SER A 1 95 ? -0.997 16.355 -11.497 1.00 66.00 95 SER A O 1
ATOM 737 N N . THR A 1 96 ? -2.275 14.754 -12.409 1.00 72.44 96 THR A N 1
ATOM 738 C CA . THR A 1 96 ? -3.559 15.349 -11.995 1.00 72.44 96 THR A CA 1
ATOM 739 C C . THR A 1 96 ? -3.888 15.087 -10.527 1.00 72.44 96 THR A C 1
ATOM 741 O O . THR A 1 96 ? -4.695 15.812 -9.959 1.00 72.44 96 THR A O 1
ATOM 744 N N . GLY A 1 97 ? -3.278 14.064 -9.916 1.00 67.00 97 GLY A N 1
ATOM 745 C CA . GLY A 1 97 ? -3.652 13.589 -8.579 1.00 67.00 97 GLY A CA 1
ATOM 746 C C . GLY A 1 97 ? -4.987 12.836 -8.539 1.00 67.00 97 GLY A C 1
ATOM 747 O O . GLY A 1 97 ? -5.420 12.432 -7.471 1.00 67.00 97 GLY A O 1
ATOM 748 N N . GLU A 1 98 ? -5.631 12.627 -9.690 1.00 71.56 98 GLU A N 1
ATOM 749 C CA . GLU A 1 98 ? -6.924 11.939 -9.808 1.00 71.56 98 GLU A CA 1
ATOM 750 C C . GLU A 1 98 ? -6.779 10.496 -10.324 1.00 71.56 98 GLU A C 1
ATOM 752 O O . GLU A 1 98 ? -7.761 9.873 -10.731 1.00 71.56 98 GLU A O 1
ATOM 757 N N . VAL A 1 99 ? -5.547 9.986 -10.382 1.00 81.00 99 VAL A N 1
ATOM 758 C CA . VAL A 1 99 ? -5.260 8.584 -10.695 1.00 81.00 99 VAL A CA 1
ATOM 759 C C . VAL A 1 99 ? -5.069 7.811 -9.398 1.00 81.00 99 VAL A C 1
ATOM 761 O O . VAL A 1 99 ? -4.445 8.308 -8.464 1.00 81.00 99 VAL A O 1
ATOM 764 N N . LEU A 1 100 ? -5.591 6.588 -9.350 1.00 84.56 100 LEU A N 1
ATOM 765 C CA . LEU A 1 100 ? -5.475 5.736 -8.168 1.00 84.56 100 LEU A CA 1
ATOM 766 C C . LEU A 1 100 ? -4.029 5.265 -7.941 1.00 84.56 100 LEU A C 1
ATOM 768 O O . LEU A 1 100 ? -3.569 5.185 -6.806 1.00 84.56 100 LEU A O 1
ATOM 772 N N . LEU A 1 101 ? -3.315 4.938 -9.022 1.00 92.75 101 LEU A N 1
ATOM 773 C CA . LEU A 1 101 ? -1.950 4.413 -8.976 1.00 92.75 101 LEU A CA 1
ATOM 774 C C . LEU A 1 101 ? -0.918 5.543 -9.046 1.00 92.75 101 LEU A C 1
ATOM 776 O O . LEU A 1 101 ? -1.054 6.482 -9.831 1.00 92.75 101 LEU A O 1
ATOM 780 N N . GLY A 1 102 ? 0.162 5.421 -8.279 1.00 93.94 102 GLY A N 1
ATOM 781 C CA . GLY A 1 102 ? 1.226 6.416 -8.247 1.00 93.94 102 GLY A CA 1
ATOM 782 C C . GLY A 1 102 ? 1.954 6.492 -6.912 1.00 93.94 102 GLY A C 1
ATOM 783 O O . GLY A 1 102 ? 1.880 5.596 -6.074 1.00 93.94 102 GLY A O 1
ATOM 784 N N . GLU A 1 103 ? 2.715 7.566 -6.730 1.00 95.19 103 GLU A N 1
ATOM 785 C CA . GLU A 1 103 ? 3.443 7.805 -5.485 1.00 95.19 103 GLU A CA 1
ATOM 786 C C . GLU A 1 103 ? 2.491 8.137 -4.337 1.00 95.19 103 GLU A C 1
ATOM 788 O O . GLU A 1 103 ? 1.665 9.040 -4.448 1.00 95.19 103 GLU A O 1
ATOM 793 N N . LEU A 1 104 ? 2.679 7.462 -3.206 1.00 94.88 104 LEU A N 1
ATOM 794 C CA . LEU A 1 104 ? 1.968 7.746 -1.969 1.00 94.88 104 LEU A CA 1
ATOM 795 C C . LEU A 1 104 ? 2.796 8.729 -1.142 1.00 94.88 104 LEU A C 1
ATOM 797 O O . LEU A 1 104 ? 3.888 8.401 -0.668 1.00 94.88 104 LEU A O 1
ATOM 801 N N . ARG A 1 105 ? 2.294 9.958 -1.001 1.00 92.25 105 ARG A N 1
ATOM 802 C CA . ARG A 1 105 ? 2.995 11.059 -0.329 1.00 92.25 105 ARG A CA 1
ATOM 803 C C . ARG A 1 105 ? 2.414 11.305 1.055 1.00 92.25 105 ARG A C 1
ATOM 805 O O . ARG A 1 105 ? 1.207 11.416 1.214 1.00 92.25 105 ARG A O 1
ATOM 812 N N . GLY A 1 106 ? 3.286 11.473 2.044 1.00 91.12 106 GLY A N 1
ATOM 813 C CA . GLY A 1 106 ? 2.856 11.630 3.433 1.00 91.12 106 GLY A CA 1
ATOM 814 C C . GLY A 1 106 ? 2.311 10.323 4.010 1.00 91.12 106 GLY A C 1
ATOM 815 O O . GLY A 1 106 ? 2.698 9.238 3.572 1.00 91.12 106 GLY A O 1
ATOM 816 N N . GLY A 1 107 ? 1.441 10.436 5.015 1.00 93.88 107 GLY A N 1
ATOM 817 C CA . GLY A 1 107 ? 0.872 9.287 5.716 1.00 93.88 107 GLY A CA 1
ATOM 818 C C . GLY A 1 107 ? 1.912 8.392 6.400 1.00 93.88 107 GLY A C 1
ATOM 819 O O . GLY A 1 107 ? 3.066 8.769 6.615 1.00 93.88 107 GLY A O 1
ATOM 820 N N . LEU A 1 108 ? 1.483 7.186 6.760 1.00 95.56 108 LEU A N 1
ATOM 821 C CA . LEU A 1 108 ? 2.300 6.136 7.357 1.00 95.56 108 LEU A CA 1
ATOM 822 C C . LEU A 1 108 ? 1.997 4.796 6.690 1.00 95.56 108 LEU A C 1
ATOM 824 O O . LEU A 1 108 ? 0.841 4.462 6.440 1.00 95.56 108 LEU A O 1
ATOM 828 N N . SER A 1 109 ? 3.036 3.990 6.466 1.00 95.81 109 SER A N 1
ATOM 829 C CA . SER A 1 109 ? 2.868 2.597 6.049 1.00 95.81 109 SER A CA 1
ATOM 830 C C . SER A 1 109 ? 3.024 1.623 7.203 1.00 95.81 109 SER A C 1
ATOM 832 O O . SER A 1 109 ? 3.894 1.795 8.059 1.00 95.81 109 SER A O 1
ATOM 834 N N . PHE A 1 110 ? 2.257 0.542 7.167 1.00 96.00 110 PHE A N 1
ATOM 835 C CA . PHE A 1 110 ? 2.369 -0.577 8.089 1.00 96.00 110 PHE A CA 1
ATOM 836 C C . PHE A 1 110 ? 2.075 -1.900 7.394 1.00 96.00 110 PHE A C 1
ATOM 838 O O . PHE A 1 110 ? 1.601 -1.956 6.261 1.00 96.00 110 PHE A O 1
ATOM 845 N N . GLU A 1 111 ? 2.393 -2.982 8.092 1.00 94.88 111 GLU A N 1
ATOM 846 C CA . GLU A 1 111 ? 2.225 -4.334 7.588 1.00 94.88 111 GLU A CA 1
ATOM 847 C C . GLU A 1 111 ? 1.103 -5.056 8.332 1.00 94.88 111 GLU A C 1
ATOM 849 O O . GLU A 1 111 ? 0.991 -4.975 9.561 1.00 94.88 111 GLU A O 1
ATOM 854 N N . VAL A 1 112 ? 0.310 -5.806 7.573 1.00 93.62 112 VAL A N 1
ATOM 855 C CA . VAL A 1 112 ? -0.717 -6.729 8.058 1.00 93.62 112 VAL A CA 1
ATOM 856 C C . VAL A 1 112 ? -0.483 -8.125 7.474 1.00 93.62 112 VAL A C 1
ATOM 858 O O . VAL A 1 112 ? 0.324 -8.314 6.556 1.00 93.62 112 VAL A O 1
ATOM 861 N N . ALA A 1 113 ? -1.159 -9.129 8.036 1.00 92.31 113 ALA A N 1
ATOM 862 C CA . ALA A 1 113 ? -1.210 -10.458 7.432 1.00 92.31 113 ALA A CA 1
ATOM 863 C C . ALA A 1 113 ? -1.935 -10.402 6.075 1.00 92.31 113 ALA A C 1
ATOM 865 O O . ALA A 1 113 ? -2.796 -9.551 5.875 1.00 92.31 113 ALA A O 1
ATOM 866 N N . LEU A 1 114 ? -1.639 -11.326 5.158 1.00 92.25 114 LEU A N 1
ATOM 867 C CA . LEU A 1 114 ? -2.286 -11.337 3.837 1.00 92.25 114 LEU A CA 1
ATOM 868 C C . LEU A 1 114 ? -3.811 -11.503 3.945 1.00 92.25 114 LEU A C 1
ATOM 870 O O . LEU A 1 114 ? -4.552 -10.775 3.301 1.00 92.25 114 LEU A O 1
ATOM 874 N N . SER A 1 115 ? -4.281 -12.362 4.856 1.00 90.31 115 SER A N 1
ATOM 875 C CA . SER A 1 115 ? -5.714 -12.521 5.144 1.00 90.31 115 SER A CA 1
ATOM 876 C C . SER A 1 115 ? -6.369 -11.241 5.673 1.00 90.31 115 SER A C 1
ATOM 878 O O . SER A 1 115 ? -7.525 -10.960 5.379 1.00 90.31 115 SER A O 1
ATOM 880 N N . ALA A 1 116 ? -5.624 -10.444 6.440 1.00 91.81 116 ALA A N 1
ATOM 881 C CA . ALA A 1 116 ? -6.080 -9.145 6.912 1.00 91.81 116 ALA A CA 1
ATOM 882 C C . ALA A 1 116 ? -6.146 -8.122 5.767 1.00 91.81 116 ALA A C 1
ATOM 884 O O . ALA A 1 116 ? -7.090 -7.345 5.715 1.00 91.81 116 ALA A O 1
ATOM 885 N N . ALA A 1 117 ? -5.191 -8.143 4.832 1.00 94.12 117 ALA A N 1
ATOM 886 C CA . ALA A 1 117 ? -5.239 -7.291 3.645 1.00 94.12 117 ALA A CA 1
ATOM 887 C C . ALA A 1 117 ? -6.416 -7.631 2.728 1.00 94.12 117 ALA A C 1
ATOM 889 O O . ALA A 1 117 ? -7.088 -6.712 2.282 1.00 94.12 117 ALA A O 1
ATOM 890 N N . HIS A 1 118 ? -6.707 -8.918 2.507 1.00 91.69 118 HIS A N 1
ATOM 891 C CA . HIS A 1 118 ? -7.894 -9.331 1.751 1.00 91.69 118 HIS A CA 1
ATOM 892 C C . HIS A 1 118 ? -9.173 -8.814 2.417 1.00 91.69 118 HIS A C 1
ATOM 894 O O . HIS A 1 118 ? -9.963 -8.150 1.764 1.00 91.69 118 HIS A O 1
ATOM 900 N N . ARG A 1 119 ? -9.303 -8.974 3.742 1.00 92.50 119 ARG A N 1
ATOM 901 C CA . ARG A 1 119 ? -10.452 -8.434 4.487 1.00 92.50 119 ARG A CA 1
ATOM 902 C C . ARG A 1 119 ? -10.589 -6.912 4.383 1.00 92.50 119 ARG A C 1
ATOM 904 O O . ARG A 1 119 ? -11.698 -6.402 4.415 1.00 92.50 119 ARG A O 1
ATOM 911 N N . LEU A 1 120 ? -9.484 -6.169 4.320 1.00 95.06 120 LEU A N 1
ATOM 912 C CA . LEU A 1 120 ? -9.530 -4.710 4.132 1.00 95.06 120 LEU A CA 1
ATOM 913 C C . LEU A 1 120 ? -9.907 -4.297 2.708 1.00 95.06 120 LEU A C 1
ATOM 915 O O . LEU A 1 120 ? -10.294 -3.153 2.508 1.00 95.06 120 LEU A O 1
ATOM 919 N N . LEU A 1 121 ? -9.725 -5.188 1.735 1.00 93.38 121 LEU A N 1
ATOM 920 C CA . LEU A 1 121 ? -10.112 -4.981 0.341 1.00 93.38 121 LEU A CA 1
ATOM 921 C C . LEU A 1 121 ? -11.549 -5.444 0.062 1.00 93.38 121 LEU A C 1
ATOM 923 O O . LEU A 1 121 ? -12.080 -5.122 -0.999 1.00 93.38 121 LEU A O 1
ATOM 927 N N . ASP A 1 122 ? -12.172 -6.176 0.990 1.00 92.00 122 ASP A N 1
ATOM 928 C CA . ASP A 1 122 ? -13.580 -6.550 0.894 1.00 92.00 122 ASP A CA 1
ATOM 929 C C . ASP A 1 122 ? -14.472 -5.303 0.926 1.00 92.00 122 ASP A C 1
ATOM 931 O O . ASP A 1 122 ? -14.236 -4.363 1.688 1.00 92.00 122 ASP A O 1
ATOM 935 N N . VAL A 1 123 ? -15.532 -5.329 0.115 1.00 86.75 123 VAL A N 1
ATOM 936 C CA . VAL A 1 123 ? -16.495 -4.222 -0.009 1.00 86.75 123 VAL A CA 1
ATOM 937 C C . VAL A 1 123 ? -17.192 -3.927 1.322 1.00 86.75 123 VAL A C 1
ATOM 939 O O . VAL A 1 123 ? -17.442 -2.768 1.627 1.00 86.75 123 VAL A O 1
ATOM 942 N N . ASP A 1 124 ? -17.438 -4.960 2.130 1.00 89.06 124 ASP A N 1
ATOM 943 C CA . ASP A 1 124 ? -18.176 -4.875 3.395 1.00 89.06 124 ASP A CA 1
ATOM 944 C C . ASP A 1 124 ? -17.227 -4.953 4.609 1.00 89.06 124 ASP A C 1
ATOM 946 O O . ASP A 1 124 ? -17.388 -5.768 5.527 1.00 89.06 124 ASP A O 1
ATOM 950 N N . CYS A 1 125 ? -16.166 -4.141 4.605 1.00 93.62 125 CYS A N 1
ATOM 951 C CA . CYS A 1 125 ? -15.189 -4.128 5.690 1.00 93.62 125 CYS A CA 1
ATOM 952 C C . CYS A 1 125 ? -15.665 -3.267 6.873 1.00 93.62 125 CYS A C 1
ATOM 954 O O . CYS A 1 125 ? -15.344 -2.081 6.965 1.00 93.62 125 CYS A O 1
ATOM 956 N N . PHE A 1 126 ? -16.338 -3.897 7.845 1.00 95.06 126 PHE A N 1
ATOM 957 C CA . PHE A 1 126 ? -16.946 -3.219 9.004 1.00 95.06 126 PHE A CA 1
ATOM 958 C C . PHE A 1 126 ? -16.041 -2.190 9.705 1.00 95.06 126 PHE A C 1
ATOM 960 O O . PHE A 1 126 ? -16.485 -1.095 10.041 1.00 95.06 126 PHE A O 1
ATOM 967 N N . ILE A 1 127 ? -14.760 -2.509 9.934 1.00 95.62 127 ILE A N 1
ATOM 968 C CA . ILE A 1 127 ? -13.828 -1.577 10.592 1.00 95.62 127 ILE A CA 1
ATOM 969 C C . ILE A 1 127 ? -13.605 -0.303 9.766 1.00 95.62 127 ILE A C 1
ATOM 971 O O . ILE A 1 127 ? -13.496 0.772 10.350 1.00 95.62 127 ILE A O 1
ATOM 975 N N . LEU A 1 128 ? -13.527 -0.406 8.437 1.00 95.94 128 LEU A N 1
ATOM 976 C CA . LEU A 1 128 ? -13.325 0.751 7.566 1.00 95.94 128 LEU A CA 1
ATOM 977 C C . LEU A 1 128 ? -14.595 1.595 7.494 1.00 95.94 128 LEU A C 1
ATOM 979 O O . LEU A 1 128 ? -14.521 2.805 7.693 1.00 95.94 128 LEU A O 1
ATOM 983 N N . ASP A 1 129 ? -15.753 0.954 7.329 1.00 95.00 129 ASP A N 1
ATOM 984 C CA . ASP A 1 129 ? -17.047 1.642 7.334 1.00 95.00 129 ASP A CA 1
ATOM 985 C C . ASP A 1 129 ? -17.271 2.390 8.643 1.00 95.00 129 ASP A C 1
ATOM 987 O O . ASP A 1 129 ? -17.708 3.542 8.659 1.00 95.00 129 ASP A O 1
ATOM 991 N N . ARG A 1 130 ? -16.935 1.748 9.765 1.00 96.00 130 ARG A N 1
ATOM 992 C CA . ARG A 1 130 ? -17.118 2.333 11.086 1.00 96.00 130 ARG A CA 1
ATOM 993 C C . ARG A 1 130 ? -16.169 3.499 11.334 1.00 96.00 130 ARG A C 1
ATOM 995 O O . ARG A 1 130 ? -16.614 4.515 11.860 1.00 96.00 130 ARG A O 1
ATOM 1002 N N . LEU A 1 131 ? -14.888 3.380 10.977 1.00 95.88 131 LEU A N 1
ATOM 1003 C CA . LEU A 1 131 ? -13.928 4.480 11.122 1.00 95.88 131 LEU A CA 1
ATOM 1004 C C . LEU A 1 131 ? -14.285 5.665 10.215 1.00 95.88 131 LEU A C 1
ATOM 1006 O O . LEU A 1 131 ? -14.165 6.808 10.649 1.00 95.88 131 LEU A O 1
ATOM 1010 N N . GLY A 1 132 ? -14.762 5.404 8.995 1.00 94.94 132 GLY A N 1
ATOM 1011 C CA . GLY A 1 132 ? -15.141 6.436 8.025 1.00 94.94 132 GLY A CA 1
ATOM 1012 C C . GLY A 1 132 ? -16.338 7.301 8.436 1.00 94.94 132 GLY A C 1
ATOM 1013 O O . GLY A 1 132 ? -16.543 8.364 7.857 1.00 94.94 132 GLY A O 1
ATOM 1014 N N . GLN A 1 133 ? -17.115 6.887 9.443 1.00 95.38 133 GLN A N 1
ATOM 1015 C CA . GLN A 1 133 ? -18.213 7.693 9.992 1.00 95.38 133 GLN A CA 1
ATOM 1016 C C . GLN A 1 133 ? -17.723 8.876 10.838 1.00 95.38 133 GLN A C 1
ATOM 1018 O O . GLN A 1 133 ? -18.384 9.911 10.858 1.00 95.38 133 GLN A O 1
ATOM 1023 N N . ASP A 1 134 ? -16.575 8.734 11.510 1.00 94.69 134 ASP A N 1
ATOM 1024 C CA . ASP A 1 134 ? -16.056 9.735 12.455 1.00 94.69 134 ASP A CA 1
ATOM 1025 C C . ASP A 1 134 ? -14.734 10.374 12.005 1.00 94.69 134 ASP A C 1
ATOM 1027 O O . ASP A 1 134 ? -14.404 11.478 12.440 1.00 94.69 134 ASP A O 1
ATOM 1031 N N . PHE A 1 135 ? -13.965 9.702 11.144 1.00 94.94 135 PHE A N 1
ATOM 1032 C CA . PHE A 1 135 ? -12.623 10.129 10.749 1.00 94.94 135 PHE A CA 1
ATOM 1033 C C . PHE A 1 135 ? -12.498 10.254 9.231 1.00 94.94 135 PHE A C 1
ATOM 1035 O O . PHE A 1 135 ? -12.861 9.346 8.484 1.00 94.94 135 PHE A O 1
ATOM 1042 N N . ALA A 1 136 ? -11.903 11.356 8.773 1.00 95.12 136 ALA A N 1
ATOM 1043 C CA . ALA A 1 136 ? -11.537 11.540 7.373 1.00 95.12 136 ALA A CA 1
ATOM 1044 C C . ALA A 1 136 ? -10.099 11.055 7.146 1.00 95.12 136 ALA A C 1
ATOM 1046 O O . ALA A 1 136 ? -9.145 11.619 7.690 1.00 95.12 136 ALA A O 1
ATOM 1047 N N . TYR A 1 137 ? -9.935 10.014 6.331 1.00 95.44 137 TYR A N 1
ATOM 1048 C CA . TYR A 1 137 ? -8.629 9.443 6.014 1.00 95.44 137 TYR A CA 1
ATOM 1049 C C . TYR A 1 137 ? -8.591 8.853 4.602 1.00 95.44 137 TYR A C 1
ATOM 1051 O O . TYR A 1 137 ? -9.614 8.522 4.008 1.00 95.44 137 TYR A O 1
ATOM 1059 N N . GLU A 1 138 ? -7.379 8.690 4.090 1.00 94.88 138 GLU A N 1
ATOM 1060 C CA . GLU A 1 138 ? -7.067 7.958 2.870 1.00 94.88 138 GLU A CA 1
ATOM 1061 C C . GLU A 1 138 ? -6.373 6.646 3.240 1.00 94.88 138 GLU A C 1
ATOM 1063 O O . GLU A 1 138 ? -5.539 6.600 4.152 1.00 94.88 138 GLU A O 1
ATOM 1068 N N . LEU A 1 139 ? -6.710 5.573 2.528 1.00 95.44 139 LEU A N 1
ATOM 1069 C CA . LEU A 1 139 ? -6.160 4.242 2.749 1.00 95.44 139 LEU A CA 1
ATOM 1070 C C . LEU A 1 139 ? -5.841 3.588 1.405 1.00 95.44 139 LEU A C 1
ATOM 1072 O O . LEU A 1 139 ? -6.708 3.478 0.543 1.00 95.44 139 LEU A O 1
ATOM 1076 N N . CYS A 1 140 ? -4.620 3.083 1.259 1.00 96.56 140 CYS A N 1
ATOM 1077 C CA . CYS A 1 140 ? -4.246 2.217 0.146 1.00 96.56 140 CYS A CA 1
ATOM 1078 C C . CYS A 1 140 ? -3.814 0.866 0.702 1.00 96.56 140 CYS A C 1
ATOM 1080 O O . CYS A 1 140 ? -2.836 0.770 1.451 1.00 96.56 140 CYS A O 1
ATOM 1082 N N . VAL A 1 141 ? -4.536 -0.187 0.327 1.00 97.38 141 VAL A N 1
ATOM 1083 C CA . VAL A 1 141 ? -4.239 -1.554 0.753 1.00 97.38 141 VAL A CA 1
ATOM 1084 C C . VAL A 1 141 ? -3.630 -2.306 -0.418 1.00 97.38 141 VAL A C 1
ATOM 1086 O O . VAL A 1 141 ? -4.216 -2.386 -1.496 1.00 97.38 141 VAL A O 1
ATOM 1089 N N . GLY A 1 142 ? -2.425 -2.831 -0.219 1.00 97.38 142 GLY A N 1
ATOM 1090 C CA . GLY A 1 142 ? -1.800 -3.745 -1.159 1.00 97.38 142 GLY A CA 1
ATOM 1091 C C . GLY A 1 142 ? -2.102 -5.193 -0.799 1.00 97.38 142 GLY A C 1
ATOM 1092 O O . GLY A 1 142 ? -1.994 -5.583 0.367 1.00 97.38 142 GLY A O 1
ATOM 1093 N N . GLN A 1 143 ? -2.373 -6.024 -1.807 1.00 96.44 143 GLN A N 1
ATOM 1094 C CA . GLN A 1 143 ? -2.543 -7.476 -1.633 1.00 96.44 143 GLN A CA 1
ATOM 1095 C C . GLN A 1 143 ? -1.292 -8.159 -1.051 1.00 96.44 143 GLN A C 1
ATOM 1097 O O . GLN A 1 143 ? -1.358 -9.235 -0.463 1.00 96.44 143 GLN A O 1
ATOM 1102 N N . ASN A 1 144 ? -0.142 -7.483 -1.103 1.00 96.50 144 ASN A N 1
ATOM 1103 C CA . ASN A 1 144 ? 1.096 -7.884 -0.443 1.00 96.50 144 ASN A CA 1
ATOM 1104 C C . ASN A 1 144 ? 1.137 -7.632 1.078 1.00 96.50 144 ASN A C 1
ATOM 1106 O O . ASN A 1 144 ? 2.195 -7.738 1.713 1.00 96.50 144 ASN A O 1
ATOM 1110 N N . GLY A 1 145 ? 0.010 -7.255 1.684 1.00 95.31 145 GLY A N 1
ATOM 1111 C CA . GLY A 1 145 ? -0.093 -6.991 3.115 1.00 95.31 145 GLY A CA 1
ATOM 1112 C C . GLY A 1 145 ? 0.609 -5.716 3.567 1.00 95.31 145 GLY A C 1
ATOM 1113 O O . GLY A 1 145 ? 0.814 -5.544 4.768 1.00 95.31 145 GLY A O 1
ATOM 1114 N N . ARG A 1 146 ? 1.028 -4.848 2.639 1.00 97.44 146 ARG A N 1
ATOM 1115 C CA . ARG A 1 146 ? 1.518 -3.505 2.958 1.00 97.44 146 ARG A CA 1
ATOM 1116 C C . ARG A 1 146 ? 0.363 -2.526 2.779 1.00 97.44 146 ARG A C 1
ATOM 1118 O O . ARG A 1 146 ? -0.269 -2.494 1.729 1.00 97.44 146 ARG A O 1
ATOM 1125 N N . VAL A 1 147 ? 0.104 -1.741 3.814 1.00 97.56 147 VAL A N 1
ATOM 1126 C CA . VAL A 1 147 ? -0.980 -0.760 3.864 1.00 97.56 147 VAL A CA 1
ATOM 1127 C C . VAL A 1 147 ? -0.374 0.614 4.082 1.00 97.56 147 VAL A C 1
ATOM 1129 O O . VAL A 1 147 ? 0.577 0.754 4.853 1.00 97.56 147 VAL A O 1
ATOM 1132 N N . TRP A 1 148 ? -0.914 1.620 3.410 1.00 97.94 148 TRP A N 1
ATOM 1133 C CA . TRP A 1 148 ? -0.602 3.027 3.619 1.00 97.94 148 TRP A CA 1
ATOM 1134 C C . TRP A 1 148 ? -1.857 3.759 4.086 1.00 97.94 148 TRP A C 1
ATOM 1136 O O . TRP A 1 148 ? -2.939 3.498 3.566 1.00 97.94 148 TRP A O 1
ATOM 1146 N N . LEU A 1 149 ? -1.711 4.639 5.075 1.00 97.62 149 LEU A N 1
ATOM 1147 C CA . LEU A 1 149 ? -2.803 5.407 5.668 1.00 97.62 149 LEU A CA 1
ATOM 1148 C C . LEU A 1 149 ? -2.370 6.855 5.878 1.00 97.62 149 LEU A C 1
ATOM 1150 O O . LEU A 1 149 ? -1.286 7.101 6.411 1.00 97.62 149 LEU A O 1
ATOM 1154 N N . SER A 1 150 ? -3.226 7.804 5.514 1.00 96.56 150 SER A N 1
ATOM 1155 C CA . SER A 1 150 ? -3.037 9.233 5.772 1.00 96.56 150 SER A CA 1
ATOM 1156 C C . SER A 1 150 ? -4.312 9.838 6.347 1.00 96.56 150 SER A C 1
ATOM 1158 O O . SER A 1 150 ? -5.396 9.582 5.840 1.00 96.56 150 SER A O 1
ATOM 1160 N N . ALA A 1 151 ? -4.196 10.626 7.410 1.00 95.69 151 ALA A N 1
ATOM 1161 C CA . ALA A 1 151 ? -5.314 11.328 8.038 1.00 95.69 151 ALA A CA 1
ATOM 1162 C C . ALA A 1 151 ? -4.924 12.781 8.347 1.00 95.69 151 ALA A C 1
ATOM 1164 O O . ALA A 1 151 ? -3.790 13.194 8.086 1.00 95.69 151 ALA A O 1
ATOM 1165 N N . ALA A 1 152 ? -5.835 13.557 8.940 1.00 93.44 152 ALA A N 1
ATOM 1166 C CA . ALA A 1 152 ? -5.628 14.990 9.170 1.00 93.44 152 ALA A CA 1
ATOM 1167 C C . ALA A 1 152 ? -4.403 15.313 10.050 1.00 93.44 152 ALA A C 1
ATOM 1169 O O . ALA A 1 152 ? -3.802 16.381 9.923 1.00 93.44 152 ALA A O 1
ATOM 1170 N N . SER A 1 153 ? -3.999 14.395 10.934 1.00 93.00 153 SER A N 1
ATOM 1171 C CA . SER A 1 153 ? -2.792 14.547 11.750 1.00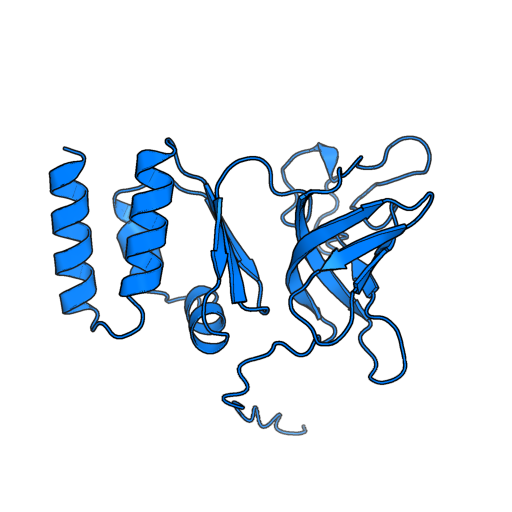 93.00 153 SER A CA 1
ATOM 1172 C C . SER A 1 153 ? -2.012 13.244 11.910 1.00 93.00 153 SER A C 1
ATOM 1174 O O . SER A 1 153 ? -2.554 12.143 11.803 1.00 93.00 153 SER A O 1
ATOM 1176 N N . ALA A 1 154 ? -0.724 13.353 12.253 1.00 92.19 154 ALA A N 1
ATOM 1177 C CA . ALA A 1 154 ? 0.106 12.189 12.568 1.00 92.19 154 ALA A CA 1
ATOM 1178 C C . ALA A 1 154 ? -0.440 11.394 13.770 1.00 92.19 154 ALA A C 1
ATOM 1180 O O . ALA A 1 154 ? -0.394 10.165 13.770 1.00 92.19 154 ALA A O 1
ATOM 1181 N N . ARG A 1 155 ? -0.998 12.082 14.779 1.00 93.06 155 ARG A N 1
ATOM 1182 C CA . ARG A 1 155 ? -1.625 11.443 15.950 1.00 93.06 155 ARG A CA 1
ATOM 1183 C C . ARG A 1 155 ? -2.824 10.592 15.534 1.00 93.06 155 ARG A C 1
ATOM 1185 O O . ARG A 1 155 ? -2.938 9.449 15.965 1.00 93.06 155 ARG A O 1
ATOM 1192 N N . GLU A 1 156 ? -3.685 11.147 14.691 1.00 94.25 156 GLU A N 1
ATOM 1193 C CA . GLU A 1 156 ? -4.859 10.462 14.153 1.00 94.25 156 GLU A CA 1
ATOM 1194 C C . GLU A 1 156 ? -4.476 9.286 13.261 1.00 94.25 156 GLU A C 1
ATOM 1196 O O . GLU A 1 156 ? -4.934 8.171 13.493 1.00 94.25 156 GLU A O 1
ATOM 1201 N N . THR A 1 157 ? -3.521 9.491 12.354 1.00 95.69 157 THR A N 1
ATOM 1202 C CA . THR A 1 157 ? -2.969 8.441 11.486 1.00 95.69 157 THR A CA 1
ATOM 1203 C C . THR A 1 157 ? -2.474 7.243 12.307 1.00 95.69 157 THR A C 1
ATOM 1205 O O . THR A 1 157 ? -2.791 6.095 11.998 1.00 95.69 157 THR A O 1
ATOM 1208 N N . VAL A 1 158 ? -1.725 7.488 13.391 1.00 95.00 158 VAL A N 1
ATOM 1209 C CA . VAL A 1 158 ? -1.224 6.424 14.278 1.00 95.00 158 VAL A CA 1
ATOM 1210 C C . VAL A 1 158 ? -2.363 5.696 14.994 1.00 95.00 158 VAL A C 1
ATOM 1212 O O . VAL A 1 158 ? -2.307 4.473 15.127 1.00 95.00 158 VAL A O 1
ATOM 1215 N N . LEU A 1 159 ? -3.389 6.413 15.454 1.00 94.50 159 LEU A N 1
ATOM 1216 C CA . LEU A 1 159 ? -4.514 5.815 16.172 1.00 94.50 159 LEU A CA 1
ATOM 1217 C C . LEU A 1 159 ? -5.404 4.972 15.249 1.00 94.50 159 LEU A C 1
ATOM 1219 O O . LEU A 1 159 ? -5.720 3.836 15.602 1.00 94.50 159 LEU A O 1
ATOM 1223 N N . LEU A 1 160 ? -5.718 5.461 14.047 1.00 96.50 160 LEU A N 1
ATOM 1224 C CA . LEU A 1 160 ? -6.447 4.704 13.023 1.00 96.50 160 LEU A CA 1
ATOM 1225 C C . LEU A 1 160 ? -5.693 3.434 12.621 1.00 96.50 160 LEU A C 1
ATOM 1227 O O . LEU A 1 160 ? -6.255 2.340 12.611 1.00 96.50 160 LEU A O 1
ATOM 1231 N N . LEU A 1 161 ? -4.386 3.550 12.386 1.00 96.06 161 LEU A N 1
ATOM 1232 C CA . LEU A 1 161 ? -3.514 2.410 12.109 1.00 96.06 161 LEU A CA 1
ATOM 1233 C C . LEU A 1 161 ? -3.565 1.370 13.235 1.00 96.06 161 LEU A C 1
ATOM 1235 O O . LEU A 1 161 ? -3.672 0.170 12.977 1.00 96.06 161 LEU A O 1
ATOM 1239 N N . GLN A 1 162 ? -3.484 1.803 14.496 1.00 94.69 162 GLN A N 1
ATOM 1240 C CA . GLN A 1 162 ? -3.563 0.897 15.644 1.00 94.69 162 GLN A CA 1
ATOM 1241 C C . GLN A 1 162 ? -4.930 0.216 15.747 1.00 94.69 162 GLN A C 1
ATOM 1243 O O . GLN A 1 162 ? -4.978 -0.975 16.058 1.00 94.69 162 GLN A O 1
ATOM 1248 N N . ALA A 1 163 ? -6.012 0.941 15.465 1.00 95.31 163 ALA A N 1
ATOM 1249 C CA . ALA A 1 163 ? -7.369 0.408 15.448 1.00 95.31 163 ALA A CA 1
ATOM 1250 C C . ALA A 1 163 ? -7.526 -0.677 14.383 1.00 95.31 163 ALA A C 1
ATOM 1252 O O . ALA A 1 163 ? -7.925 -1.795 14.705 1.00 95.31 163 ALA A O 1
ATOM 1253 N N . ILE A 1 164 ? -7.100 -0.390 13.149 1.00 96.06 164 ILE A N 1
ATOM 1254 C CA . ILE A 1 164 ? -7.111 -1.353 12.044 1.00 96.06 164 ILE A CA 1
ATOM 1255 C C . ILE A 1 164 ? -6.297 -2.593 12.414 1.00 96.06 164 ILE A C 1
ATOM 1257 O O . ILE A 1 164 ? -6.761 -3.713 12.256 1.00 96.06 164 ILE A O 1
ATOM 1261 N N . ARG A 1 165 ? -5.093 -2.438 12.976 1.00 93.75 165 ARG A N 1
ATOM 1262 C CA . ARG A 1 165 ? -4.278 -3.602 13.367 1.00 93.75 165 ARG A CA 1
ATOM 1263 C C . ARG A 1 165 ? -4.914 -4.445 14.472 1.00 93.75 165 ARG A C 1
ATOM 1265 O O . ARG A 1 165 ? -4.713 -5.656 14.478 1.00 93.75 165 ARG A O 1
ATOM 1272 N N . ARG A 1 166 ? -5.620 -3.821 15.419 1.00 92.31 166 ARG A N 1
ATOM 1273 C CA . ARG A 1 166 ? -6.255 -4.508 16.555 1.00 92.31 166 ARG A CA 1
ATOM 1274 C C . ARG A 1 166 ? -7.601 -5.130 16.205 1.00 92.31 166 ARG A C 1
ATOM 1276 O O . ARG A 1 166 ? -7.972 -6.098 16.859 1.00 92.31 166 ARG A O 1
ATOM 1283 N N . SER A 1 167 ? -8.303 -4.608 15.200 1.00 93.25 167 SER A N 1
ATOM 1284 C CA . SER A 1 167 ? -9.601 -5.144 14.781 1.00 93.25 167 SER A CA 1
ATOM 1285 C C . SER A 1 167 ? -9.488 -6.577 14.247 1.00 93.25 167 SER A C 1
ATOM 1287 O O . SER A 1 167 ? -10.415 -7.370 14.404 1.00 93.25 167 SER A O 1
ATOM 1289 N N . PHE A 1 168 ? -8.334 -6.964 13.689 1.00 87.25 168 PHE A N 1
ATOM 1290 C CA . PHE A 1 168 ? -8.071 -8.348 13.295 1.00 87.25 168 PHE A CA 1
ATOM 1291 C C . PHE A 1 168 ? -7.984 -9.262 14.524 1.00 87.25 168 PHE A C 1
ATOM 1293 O O . PHE A 1 168 ? -6.963 -9.329 15.205 1.00 87.25 168 PHE A O 1
ATOM 1300 N N . GLY A 1 169 ? -9.070 -9.991 14.785 1.00 85.62 169 GLY A N 1
ATOM 1301 C CA . GLY A 1 169 ? -9.236 -10.850 15.963 1.00 85.62 169 GLY A CA 1
ATOM 1302 C C . GLY A 1 169 ? -10.308 -10.357 16.936 1.00 85.62 169 GLY A C 1
ATOM 1303 O O . GLY A 1 169 ? -10.572 -11.028 17.931 1.00 85.62 169 GLY A O 1
ATOM 1304 N N . MET A 1 170 ? -10.936 -9.218 16.643 1.00 93.25 170 MET A N 1
ATOM 1305 C CA . MET A 1 170 ? -12.106 -8.714 17.350 1.00 93.25 170 MET A CA 1
ATOM 1306 C C . MET A 1 170 ? -13.394 -9.075 16.606 1.00 93.25 170 MET A C 1
ATOM 1308 O O . MET A 1 170 ? -13.406 -9.244 15.389 1.00 93.25 170 MET A O 1
ATOM 1312 N N . THR A 1 171 ? -14.478 -9.188 17.366 1.00 95.06 171 THR A N 1
ATOM 1313 C CA . THR A 1 171 ? -15.853 -9.189 16.849 1.00 95.06 171 THR A CA 1
ATOM 1314 C C . THR A 1 171 ? -16.303 -7.763 16.538 1.00 95.06 171 THR A C 1
ATOM 1316 O O . THR A 1 171 ? -15.780 -6.815 17.125 1.00 95.06 171 THR A O 1
ATOM 1319 N N . ASP A 1 172 ? -17.318 -7.599 15.694 1.00 94.31 172 ASP A N 1
ATOM 1320 C CA . ASP A 1 172 ? -17.839 -6.275 15.321 1.00 94.31 172 ASP A CA 1
ATOM 1321 C C . ASP A 1 172 ? -18.291 -5.467 16.547 1.00 94.31 172 ASP A C 1
ATOM 1323 O O . ASP A 1 172 ? -17.975 -4.289 16.671 1.00 94.31 172 ASP A O 1
ATOM 1327 N N . ALA A 1 173 ? -18.903 -6.122 17.540 1.00 95.62 173 ALA A N 1
ATOM 1328 C CA . ALA A 1 173 ? -19.266 -5.482 18.805 1.00 95.62 173 ALA A CA 1
ATOM 1329 C C . ALA A 1 173 ? -18.043 -4.967 19.592 1.00 95.62 173 ALA A C 1
ATOM 1331 O O . ALA A 1 173 ? -18.104 -3.922 20.238 1.00 95.62 173 ALA A O 1
ATOM 1332 N N . GLN A 1 174 ? -16.915 -5.682 19.553 1.00 96.12 174 GLN A N 1
ATOM 1333 C CA . GL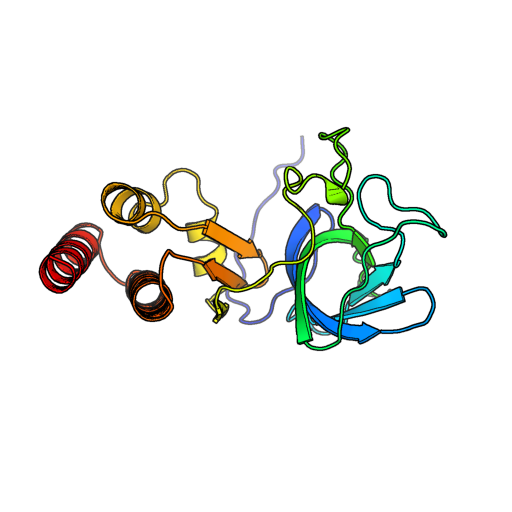N A 1 174 ? -15.672 -5.225 20.184 1.00 96.12 174 GLN A CA 1
ATOM 1334 C C .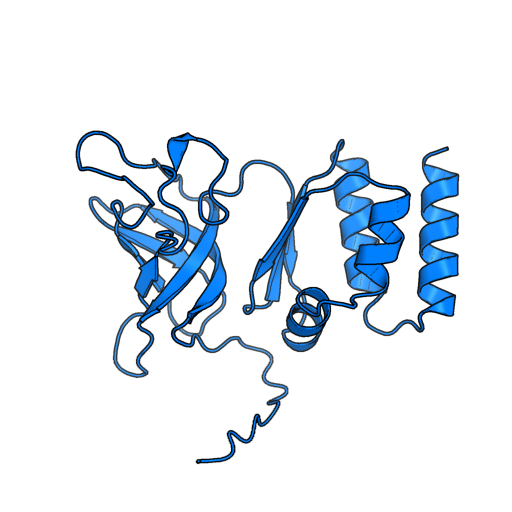 GLN A 1 174 ? -15.022 -4.086 19.395 1.00 96.12 174 GLN A C 1
ATOM 1336 O O . GLN A 1 174 ? -14.469 -3.171 20.008 1.00 96.12 174 GLN A O 1
ATOM 1341 N N . VAL A 1 175 ? -15.099 -4.134 18.062 1.00 95.81 175 VAL A N 1
ATOM 1342 C CA . VAL A 1 175 ? -14.646 -3.048 17.187 1.00 95.81 175 VAL A CA 1
ATOM 1343 C C . VAL A 1 175 ? -15.443 -1.778 17.468 1.00 95.81 175 VAL A C 1
ATOM 1345 O O . VAL A 1 175 ? -14.831 -0.737 17.687 1.00 95.81 175 VAL A O 1
ATOM 1348 N N . GLU A 1 176 ? -16.768 -1.872 17.576 1.00 96.06 176 GLU A N 1
ATOM 1349 C CA . GLU A 1 176 ? -17.648 -0.745 17.904 1.00 96.06 176 GLU A CA 1
ATOM 1350 C C . GLU A 1 176 ? -17.224 -0.063 19.212 1.00 96.06 176 GLU A C 1
ATOM 1352 O O . GLU A 1 176 ? -16.960 1.138 19.254 1.00 96.06 176 GLU A O 1
ATOM 1357 N N . VAL A 1 177 ? -17.045 -0.849 20.279 1.00 96.19 177 VAL A N 1
ATOM 1358 C CA . VAL A 1 177 ? -16.601 -0.338 21.586 1.00 96.19 177 VAL A CA 1
ATOM 1359 C C . VAL A 1 177 ? -15.208 0.296 21.510 1.00 96.19 177 VAL A C 1
ATOM 1361 O O . VAL A 1 177 ? -14.928 1.265 22.218 1.00 96.19 177 VAL A O 1
ATOM 1364 N N . MET A 1 178 ? -14.307 -0.253 20.691 1.00 95.56 178 MET A N 1
ATOM 1365 C CA . MET A 1 178 ? -12.970 0.306 20.500 1.00 95.56 178 MET A CA 1
ATOM 1366 C C . MET A 1 178 ? -13.029 1.658 19.784 1.00 95.56 178 MET A C 1
ATOM 1368 O O . MET A 1 178 ? -12.388 2.599 20.250 1.00 95.56 178 MET A O 1
ATOM 1372 N N . VAL A 1 179 ? -13.793 1.763 18.693 1.00 95.19 179 VAL A N 1
ATOM 1373 C CA . VAL A 1 179 ? -13.918 3.007 17.922 1.00 95.19 179 VAL A CA 1
ATOM 1374 C C . VAL A 1 179 ? -14.618 4.083 18.748 1.00 95.19 179 VAL A C 1
ATOM 1376 O O . VAL A 1 179 ? -14.114 5.199 18.814 1.00 95.19 179 VAL A O 1
ATOM 1379 N N . GLN A 1 180 ? -15.677 3.743 19.489 1.00 94.50 180 GLN A N 1
ATOM 1380 C CA . GLN A 1 180 ? -16.362 4.693 20.371 1.00 94.50 180 GLN A CA 1
ATOM 1381 C C . GLN A 1 180 ? -15.403 5.341 21.383 1.00 94.50 180 GLN A C 1
ATOM 1383 O O . GLN A 1 180 ? -15.374 6.561 21.536 1.00 94.50 180 GLN A O 1
ATOM 1388 N N . LYS A 1 181 ? -14.538 4.537 22.015 1.00 93.62 181 LYS A N 1
ATOM 1389 C CA . LYS A 1 181 ? -13.502 5.047 22.929 1.00 93.62 181 LYS A CA 1
ATOM 1390 C C . LYS A 1 181 ? -12.471 5.922 22.229 1.00 93.62 181 LYS A C 1
ATOM 1392 O O . LYS A 1 181 ? -11.908 6.815 22.852 1.00 93.62 181 LYS A O 1
ATOM 1397 N N . MET A 1 182 ? -12.163 5.647 20.963 1.00 93.06 182 MET A N 1
ATOM 1398 C CA . MET A 1 182 ? -11.256 6.497 20.195 1.00 93.06 182 MET A CA 1
ATOM 1399 C C . MET A 1 182 ? -11.883 7.863 19.938 1.00 93.06 182 MET A C 1
ATOM 1401 O O . MET A 1 182 ? -11.213 8.864 20.165 1.00 93.06 182 MET A O 1
ATOM 1405 N N . VAL A 1 183 ? -13.153 7.915 19.532 1.00 92.25 183 VAL A N 1
ATOM 1406 C CA . VAL A 1 183 ? -13.883 9.171 19.283 1.00 92.25 183 VAL A CA 1
ATOM 1407 C C . VAL A 1 183 ? -13.934 10.044 20.538 1.00 92.25 183 VAL A C 1
ATOM 1409 O O . VAL A 1 183 ? -13.654 11.239 20.469 1.00 92.25 183 VAL A O 1
ATOM 1412 N N . GLU A 1 184 ? -14.176 9.444 21.706 1.00 90.88 184 GLU A N 1
ATOM 1413 C CA . GLU A 1 184 ? -14.141 10.140 23.002 1.00 90.88 184 GLU A CA 1
ATOM 1414 C C . GLU A 1 184 ? -12.775 10.773 23.320 1.00 90.88 184 GLU A C 1
ATOM 1416 O O . GLU A 1 184 ? -12.712 11.773 24.022 1.00 90.88 184 GLU A O 1
ATOM 1421 N N . VAL A 1 185 ? -11.672 10.216 22.807 1.00 87.12 185 VAL A N 1
ATOM 1422 C CA . VAL A 1 185 ? -10.310 10.750 23.008 1.00 87.12 185 VAL A CA 1
ATOM 1423 C C . VAL A 1 185 ? -9.994 11.926 22.068 1.00 87.12 185 VAL A C 1
ATOM 1425 O O . VAL A 1 185 ? -9.033 12.665 22.317 1.00 87.12 185 VAL A O 1
ATOM 1428 N N . PHE A 1 186 ? -10.758 12.082 20.984 1.00 79.62 186 PHE A N 1
ATOM 1429 C CA . PHE A 1 186 ? -10.621 13.174 20.011 1.00 79.62 186 PHE A CA 1
ATOM 1430 C C . PHE A 1 186 ? -11.642 14.302 20.191 1.00 79.62 186 PHE A C 1
ATOM 1432 O O . PHE A 1 186 ? -11.430 15.377 19.628 1.00 79.62 186 PHE A O 1
ATOM 1439 N N . SER A 1 187 ? -12.706 14.055 20.958 1.00 71.88 187 SER A N 1
ATOM 1440 C CA . SER A 1 187 ? -13.682 15.064 21.395 1.00 71.88 187 SER A CA 1
ATOM 1441 C C . SER A 1 187 ? -13.114 15.930 22.519 1.00 71.88 187 SER A C 1
ATOM 1443 O O . SER A 1 187 ? -13.406 17.145 22.521 1.00 71.88 187 SER A O 1
#

Radius of gyration: 17.72 Å; Cα contacts (8 Å, |Δi|>4): 343; chains: 1; bounding box: 38×40×44 Å

Solvent-accessible surface area (backbone atoms only — not comparable to full-atom values): 10751 Å² total; per-residue (Å²): 138,79,84,83,79,84,77,87,67,90,62,94,62,38,76,79,45,59,71,42,46,30,42,26,35,28,72,38,74,56,96,61,36,32,36,27,46,45,62,39,95,60,63,29,39,29,47,52,54,37,34,28,82,37,40,98,89,51,48,80,84,78,51,71,71,38,35,32,33,31,28,27,68,39,51,48,99,91,49,74,31,31,38,29,23,56,58,88,89,55,90,60,40,53,89,73,72,81,46,90,39,37,78,55,78,77,60,51,74,50,78,53,54,48,72,53,28,52,49,69,68,41,92,83,28,62,72,59,60,57,47,57,74,82,46,74,67,49,75,49,75,6,64,46,10,28,32,38,36,32,40,92,39,73,71,53,31,52,50,54,52,51,49,61,63,57,41,71,90,49,52,71,72,54,42,52,58,51,51,55,56,51,52,65,74,74,107

Mean predicted aligned error: 5.79 Å

Secondary structure (DSSP, 8-state):
-----------SS----TT-EEEEEEEEE-SSEEEEE-SSSS-EEEETT-BTT--SSS---PPTT-EEEEEEEE--TTSPEEEEB--SS----GGGS--SSEEE-SSEEEE--HHHHHHHHSTT-HHHHHHHTT--EEEEE-TTSEEEEEESSHHHHHHHHHHHHHHBTB-HHHHHHHHHHHHHHH-

Nearest PDB structures (foldseek):
  6h25-assembly1_G  TM=9.233E-01  e=2.358E-16  Homo sapiens
  9g8p-assembly1_H  TM=8.764E-01  e=1.353E-15  Homo sapiens
  2nn6-assembly1_G  TM=8.540E-01  e=2.192E-15  Homo sapiens
  9g8m-assembly1_H  TM=8.947E-01  e=2.626E-15  Homo sapiens
  3l7z-assembly1_I  TM=8.066E-01  e=2.583E-09  Saccharolobus solfataricus

Organism: NCBI:txid89044

pLDDT: mean 89.89, std 11.3, range [39.34, 98.31]